Protein AF-A0AAV7DQS2-F1 (afdb_monomer_lite)

InterPro domains:
  IPR037657 RAB7A-interacting MON1-CCZ1 complex subunit 1 [PF17716] (21-232)
  IPR037657 RAB7A-interacting MON1-CCZ1 complex subunit 1 [PTHR28494] (23-233)

Radius of gyration: 19.87 Å; chains: 1; bounding box: 68×43×51 Å

Organism: Engystomops pustulosus (NCBI:txid76066)

Secondary structure (DSSP, 8-state):
-----HHHHHHHHHHHHTTTS-HHHHHHHHHHHHHHHHHHTTS-STTHHHHHHHHHHHHHHHHHHHHH--SGGGPPPHHHHHHHHHHHHHHHHHHHHHHHHTSHHHHH-HHHHHHHHHHHHHHHHHHHTSSPPP---TT---S-HHHHHHHHTT--SHHHHHHHHHHHHHHHHHHHH-TT-PPP---TTS----HHHHHHHHHHHHHHHHHTTTTTSS---HHHHHHHHHHHH-

Structure (mmCIF, N/CA/C/O backbone):
data_AF-A0AAV7DQS2-F1
#
_entry.id   AF-A0AAV7DQS2-F1
#
loop_
_atom_site.group_PDB
_atom_site.id
_atom_site.type_symbol
_atom_site.label_atom_id
_atom_site.label_alt_id
_atom_site.label_comp_id
_atom_site.label_asym_id
_atom_site.label_entity_id
_atom_site.label_seq_id
_atom_site.pdbx_PDB_ins_code
_atom_site.Cartn_x
_atom_site.Cartn_y
_atom_site.Cartn_z
_atom_site.occupancy
_atom_site.B_iso_or_equiv
_atom_site.auth_seq_id
_atom_site.auth_comp_id
_atom_site.auth_asym_id
_atom_site.auth_atom_id
_atom_site.pdbx_PDB_model_num
ATOM 1 N N . MET A 1 1 ? 47.812 3.001 0.215 1.00 34.84 1 MET A N 1
ATOM 2 C CA . MET A 1 1 ? 46.438 3.368 0.613 1.00 34.84 1 MET A CA 1
ATOM 3 C C . MET A 1 1 ? 45.575 2.145 0.389 1.00 34.84 1 MET A C 1
ATOM 5 O O . MET A 1 1 ? 45.465 1.721 -0.751 1.00 34.84 1 MET A O 1
ATOM 9 N N . ALA A 1 2 ? 45.096 1.513 1.459 1.00 32.25 2 ALA A N 1
ATOM 10 C CA . ALA A 1 2 ? 44.224 0.349 1.350 1.00 32.25 2 ALA A CA 1
ATOM 11 C C . ALA A 1 2 ? 42.787 0.840 1.155 1.00 32.25 2 ALA A C 1
ATOM 13 O O . ALA A 1 2 ? 42.240 1.509 2.028 1.00 32.25 2 ALA A O 1
ATOM 14 N N . THR A 1 3 ? 42.211 0.556 -0.008 1.00 33.22 3 THR A N 1
ATOM 15 C CA . THR A 1 3 ? 40.808 0.841 -0.308 1.00 33.22 3 THR A CA 1
ATOM 16 C C . THR A 1 3 ? 39.973 -0.254 0.344 1.00 33.22 3 THR A C 1
ATOM 18 O O . THR A 1 3 ? 39.999 -1.401 -0.099 1.00 33.22 3 THR A O 1
ATOM 21 N N . ILE A 1 4 ? 39.278 0.070 1.432 1.00 36.06 4 ILE A N 1
ATOM 22 C CA . ILE A 1 4 ? 38.301 -0.842 2.027 1.00 36.06 4 ILE A CA 1
ATOM 23 C C . ILE A 1 4 ? 37.067 -0.815 1.118 1.00 36.06 4 ILE A C 1
ATOM 25 O O . ILE A 1 4 ? 36.490 0.244 0.886 1.00 36.06 4 ILE A O 1
ATOM 29 N N . SER A 1 5 ? 36.704 -1.969 0.555 1.00 37.97 5 SER A N 1
ATOM 30 C CA . SER A 1 5 ? 35.508 -2.117 -0.282 1.00 37.97 5 SER A CA 1
ATOM 31 C C . SER A 1 5 ? 34.243 -1.949 0.567 1.00 37.97 5 SER A C 1
ATOM 33 O O . SER A 1 5 ? 34.181 -2.477 1.678 1.00 37.97 5 SER A O 1
ATOM 35 N N . LEU A 1 6 ? 33.217 -1.276 0.031 1.00 43.28 6 LEU A N 1
ATOM 36 C CA . LEU A 1 6 ? 31.881 -1.158 0.641 1.00 43.28 6 LEU A CA 1
ATOM 37 C C . LEU A 1 6 ? 31.311 -2.518 1.071 1.00 43.28 6 LEU A C 1
ATOM 39 O O . LEU A 1 6 ? 30.628 -2.605 2.084 1.00 43.28 6 LEU A O 1
ATOM 43 N N . HIS A 1 7 ? 31.662 -3.588 0.358 1.00 46.66 7 HIS A N 1
ATOM 44 C CA . HIS A 1 7 ? 31.286 -4.955 0.710 1.00 46.66 7 HIS A CA 1
ATOM 45 C C . HIS A 1 7 ? 31.864 -5.399 2.067 1.00 46.66 7 HIS A C 1
ATOM 47 O O . HIS A 1 7 ? 31.162 -5.986 2.878 1.00 46.66 7 HIS A O 1
ATOM 53 N N . VAL A 1 8 ? 33.116 -5.038 2.360 1.00 43.22 8 VAL A N 1
ATOM 54 C CA . VAL A 1 8 ? 33.794 -5.376 3.624 1.00 43.22 8 VAL A CA 1
ATOM 55 C C . VAL A 1 8 ? 33.248 -4.535 4.779 1.00 43.22 8 VAL A C 1
ATOM 57 O O . VAL A 1 8 ? 33.102 -5.036 5.888 1.00 43.22 8 VAL A O 1
ATOM 60 N N . ILE A 1 9 ? 32.889 -3.272 4.526 1.00 46.44 9 ILE A N 1
ATOM 61 C CA . ILE A 1 9 ? 32.204 -2.426 5.518 1.00 46.44 9 ILE A CA 1
ATOM 62 C C . ILE A 1 9 ? 30.822 -3.005 5.838 1.00 46.44 9 ILE A C 1
ATOM 64 O O . ILE A 1 9 ? 30.462 -3.105 7.008 1.00 46.44 9 ILE A O 1
ATOM 68 N N . ARG A 1 10 ? 30.087 -3.453 4.812 1.00 47.25 10 ARG A N 1
ATOM 69 C CA . ARG A 1 10 ? 28.779 -4.102 4.943 1.00 47.25 10 ARG A CA 1
ATOM 70 C C . ARG A 1 10 ? 28.877 -5.388 5.766 1.00 47.25 10 ARG A C 1
ATOM 72 O O . ARG A 1 10 ? 28.119 -5.537 6.712 1.00 47.25 10 ARG A O 1
ATOM 79 N N . GLU A 1 11 ? 29.849 -6.260 5.504 1.00 49.84 11 GLU A N 1
ATOM 80 C CA . GLU A 1 11 ? 30.031 -7.491 6.289 1.00 49.84 11 GLU A CA 1
ATOM 81 C C . GLU A 1 11 ? 30.466 -7.238 7.740 1.00 49.84 11 GLU A C 1
ATOM 83 O O . GLU A 1 11 ? 29.955 -7.882 8.655 1.00 49.84 11 GLU A O 1
ATOM 88 N N . VAL A 1 12 ? 31.361 -6.273 7.979 1.00 49.88 12 VAL A N 1
ATOM 89 C CA . VAL A 1 12 ? 31.816 -5.928 9.338 1.00 49.88 12 VAL A CA 1
ATOM 90 C C . VAL A 1 12 ? 30.706 -5.243 10.142 1.00 49.88 12 VAL A C 1
ATOM 92 O O . VAL A 1 12 ? 30.557 -5.520 11.331 1.00 49.88 12 VAL A O 1
ATOM 95 N N . MET A 1 13 ? 29.890 -4.396 9.507 1.00 48.59 13 MET A N 1
ATOM 96 C CA . MET A 1 13 ? 28.713 -3.801 10.144 1.00 48.59 13 MET A CA 1
ATOM 97 C C . MET A 1 13 ? 27.636 -4.846 10.425 1.00 48.59 13 MET A C 1
ATOM 99 O O . MET A 1 13 ? 27.118 -4.865 11.534 1.00 48.59 13 MET A O 1
ATOM 103 N N . ILE A 1 14 ? 27.357 -5.751 9.483 1.00 52.25 14 ILE A N 1
ATOM 104 C CA . ILE A 1 14 ? 26.429 -6.872 9.679 1.00 52.25 14 ILE A CA 1
ATOM 105 C C . ILE A 1 14 ? 26.886 -7.730 10.868 1.00 52.25 14 ILE A C 1
ATOM 107 O O . ILE A 1 14 ? 26.105 -7.968 11.785 1.00 52.25 14 ILE A O 1
ATOM 111 N N . ALA A 1 15 ? 28.164 -8.114 10.926 1.00 47.66 15 ALA A N 1
ATOM 112 C CA . ALA A 1 15 ? 28.711 -8.917 12.022 1.00 47.66 15 ALA A CA 1
ATOM 113 C C . ALA A 1 15 ? 28.675 -8.206 13.391 1.00 47.66 15 ALA A C 1
ATOM 115 O O . ALA A 1 15 ? 28.414 -8.851 14.407 1.00 47.66 15 ALA A O 1
ATOM 116 N N . ALA A 1 16 ? 28.907 -6.889 13.436 1.00 42.81 16 ALA A N 1
ATOM 117 C CA . ALA A 1 16 ? 28.828 -6.104 14.670 1.00 42.81 16 ALA A CA 1
ATOM 118 C C . ALA A 1 16 ? 27.378 -5.848 15.130 1.00 42.81 16 ALA A C 1
ATOM 120 O O . ALA A 1 16 ? 27.122 -5.757 16.329 1.00 42.81 16 ALA A O 1
ATOM 121 N N . TRP A 1 17 ? 26.426 -5.777 14.195 1.00 44.09 17 TRP A N 1
ATOM 122 C CA . TRP A 1 17 ? 25.000 -5.571 14.466 1.00 44.09 17 TRP A CA 1
ATOM 123 C C . TRP A 1 17 ? 24.252 -6.851 14.860 1.00 44.09 17 TRP A C 1
ATOM 125 O O . TRP A 1 17 ? 23.360 -6.793 15.705 1.00 44.09 17 TRP A O 1
ATOM 135 N N . PHE A 1 18 ? 24.661 -8.014 14.341 1.00 46.03 18 PHE A N 1
ATOM 136 C CA . PHE A 1 18 ? 24.124 -9.328 14.734 1.00 46.03 18 PHE A CA 1
ATOM 137 C C . PHE A 1 18 ? 24.259 -9.626 16.240 1.00 46.03 18 PHE A C 1
ATOM 139 O O . PHE A 1 18 ? 23.546 -10.479 16.762 1.00 46.03 18 PHE A O 1
ATOM 146 N N . TYR A 1 19 ? 25.159 -8.933 16.946 1.00 42.75 19 TYR A N 1
ATOM 147 C CA . TYR A 1 19 ? 25.357 -9.087 18.389 1.00 42.75 19 TYR A CA 1
ATOM 148 C C . TYR A 1 19 ? 24.466 -8.183 19.260 1.00 42.75 19 TYR A C 1
ATOM 150 O O . TYR A 1 19 ? 24.429 -8.388 20.472 1.00 42.75 19 TYR A O 1
ATOM 158 N N . LEU A 1 20 ? 23.770 -7.192 18.686 1.00 46.56 20 LEU A N 1
ATOM 159 C CA . LEU A 1 20 ? 23.070 -6.143 19.449 1.00 46.56 20 LEU A CA 1
ATOM 160 C C . LEU A 1 20 ? 21.584 -5.969 19.085 1.00 46.56 20 LEU A C 1
ATOM 162 O O . LEU A 1 20 ? 20.843 -5.406 19.889 1.00 46.56 20 LEU A O 1
ATOM 166 N N . SER A 1 21 ? 21.134 -6.493 17.940 1.00 54.06 21 SER A N 1
ATOM 167 C CA . SER A 1 21 ? 19.772 -6.300 17.416 1.00 54.06 21 SER A CA 1
ATOM 168 C C . SER A 1 21 ? 19.197 -7.617 16.879 1.00 54.06 21 SER A C 1
ATOM 170 O O . SER A 1 21 ? 19.950 -8.484 16.431 1.00 54.06 21 SER A O 1
ATOM 172 N N . SER A 1 22 ? 17.869 -7.798 16.896 1.00 70.06 22 SER A N 1
ATOM 173 C CA . SER A 1 22 ? 17.251 -8.968 16.250 1.00 70.06 22 SER A CA 1
ATOM 174 C C . SER A 1 22 ? 17.583 -8.972 14.742 1.00 70.06 22 SER A C 1
ATOM 176 O O . SER A 1 22 ? 17.679 -7.895 14.144 1.00 70.06 22 SER A O 1
ATOM 178 N N . PRO A 1 23 ? 17.748 -10.140 14.088 1.00 71.31 23 PRO A N 1
ATOM 179 C CA . PRO A 1 23 ? 18.044 -10.204 12.651 1.00 71.31 23 PRO A CA 1
ATOM 180 C C . PRO A 1 23 ? 17.046 -9.418 11.786 1.00 71.31 23 PRO A C 1
ATOM 182 O O . PRO A 1 23 ? 17.426 -8.827 10.779 1.00 71.31 23 PRO A O 1
ATOM 185 N N . ALA A 1 24 ? 15.782 -9.352 12.215 1.00 78.69 24 ALA A N 1
ATOM 186 C CA . ALA A 1 24 ? 14.745 -8.561 11.564 1.00 78.69 24 ALA A CA 1
ATOM 187 C C . ALA A 1 24 ? 15.011 -7.048 11.639 1.00 78.69 24 ALA A C 1
ATOM 189 O O . ALA A 1 24 ? 14.874 -6.357 10.63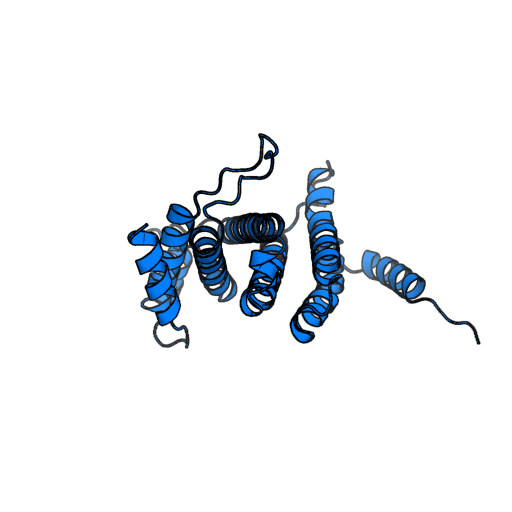4 1.00 78.69 24 ALA A O 1
ATOM 190 N N . GLN A 1 25 ? 15.443 -6.541 12.798 1.00 80.81 25 GLN A N 1
ATOM 191 C CA . GLN A 1 25 ? 15.755 -5.121 12.971 1.00 80.81 25 GLN A CA 1
ATOM 192 C C . GLN A 1 25 ? 16.937 -4.693 12.093 1.00 80.81 25 GLN A C 1
ATOM 194 O O . GLN A 1 25 ? 16.878 -3.651 11.451 1.00 80.81 25 GLN A O 1
ATOM 199 N N . ALA A 1 26 ? 17.979 -5.524 11.997 1.00 82.31 26 ALA A N 1
ATOM 200 C CA . ALA A 1 26 ? 19.125 -5.233 11.136 1.00 82.31 26 ALA A CA 1
ATOM 201 C C . ALA A 1 26 ? 18.729 -5.149 9.650 1.00 82.31 26 ALA A C 1
ATOM 203 O O . ALA A 1 26 ? 19.181 -4.251 8.938 1.00 82.31 26 ALA A O 1
ATOM 204 N N . VAL A 1 27 ? 17.861 -6.057 9.185 1.00 88.00 27 VAL A N 1
ATOM 205 C CA . VAL A 1 27 ? 17.309 -6.005 7.823 1.00 88.00 27 VAL A CA 1
ATOM 206 C C . VAL A 1 27 ? 16.533 -4.712 7.613 1.00 88.00 27 VAL A C 1
ATOM 208 O O . VAL A 1 27 ? 16.767 -4.036 6.612 1.00 88.00 27 VAL A O 1
ATOM 211 N N . LEU A 1 28 ? 15.656 -4.340 8.550 1.00 88.50 28 LEU A N 1
ATOM 212 C CA . LEU A 1 28 ? 14.882 -3.104 8.464 1.00 88.50 28 LEU A CA 1
ATOM 213 C C . LEU A 1 28 ? 15.802 -1.877 8.369 1.00 88.50 28 LEU A C 1
ATOM 215 O O . LEU A 1 28 ? 15.623 -1.059 7.469 1.00 88.50 28 LEU A O 1
ATOM 219 N N . ASP A 1 29 ? 16.812 -1.761 9.222 1.00 87.25 29 ASP A N 1
ATOM 220 C CA . ASP A 1 29 ? 17.675 -0.577 9.241 1.00 87.25 29 ASP A CA 1
ATOM 221 C C . ASP A 1 29 ? 18.510 -0.443 7.955 1.00 87.25 29 ASP A C 1
ATOM 223 O O . ASP A 1 29 ? 18.601 0.644 7.382 1.00 87.25 29 ASP A O 1
ATOM 227 N N . ILE A 1 30 ? 19.072 -1.551 7.451 1.00 86.62 30 ILE A N 1
ATOM 228 C CA . ILE A 1 30 ? 19.880 -1.555 6.217 1.00 86.62 30 ILE A CA 1
ATOM 229 C C . ILE A 1 30 ? 19.026 -1.200 5.001 1.00 86.62 30 ILE A C 1
ATOM 231 O O . ILE A 1 30 ? 19.412 -0.367 4.183 1.00 86.62 30 ILE A O 1
ATOM 235 N N . THR A 1 31 ? 17.866 -1.840 4.871 1.00 92.44 31 THR A N 1
ATOM 236 C CA . THR A 1 31 ? 16.986 -1.638 3.714 1.00 92.44 31 THR A CA 1
ATOM 237 C C . THR A 1 31 ? 16.372 -0.238 3.706 1.00 92.44 31 THR A C 1
ATOM 239 O O . THR A 1 31 ? 16.085 0.286 2.636 1.00 92.44 31 THR A O 1
ATOM 242 N N . TYR A 1 32 ? 16.231 0.410 4.872 1.00 90.75 32 TYR A N 1
ATOM 243 C CA . TYR A 1 32 ? 15.558 1.710 4.976 1.00 90.75 32 TYR A CA 1
ATOM 244 C C . TYR A 1 32 ? 16.330 2.792 4.236 1.00 90.75 32 TYR A C 1
ATOM 246 O O . TYR A 1 32 ? 15.745 3.605 3.526 1.00 90.75 32 TYR A O 1
ATOM 254 N N . TYR A 1 33 ? 17.653 2.784 4.371 1.00 89.62 33 TYR A N 1
ATOM 255 C CA . TYR A 1 33 ? 18.504 3.733 3.668 1.00 89.62 33 TYR A CA 1
ATOM 256 C C . TYR A 1 33 ? 18.379 3.595 2.143 1.00 89.62 33 TYR A C 1
ATOM 258 O O . TYR A 1 33 ? 18.159 4.585 1.452 1.00 89.62 33 TYR A O 1
ATOM 266 N N . GLU A 1 34 ? 18.466 2.367 1.632 1.00 92.31 34 GLU A N 1
ATOM 267 C CA . GLU A 1 34 ? 18.410 2.078 0.193 1.00 92.31 34 GLU A CA 1
ATOM 268 C C . GLU A 1 34 ? 17.019 2.357 -0.405 1.00 92.31 34 GLU A C 1
ATOM 270 O O . GLU A 1 34 ? 16.913 2.880 -1.513 1.00 92.31 34 GLU A O 1
ATOM 275 N N . GLU A 1 35 ? 15.944 2.061 0.336 1.00 93.75 35 GLU A N 1
ATOM 276 C CA . GLU A 1 35 ? 14.570 2.403 -0.053 1.00 93.75 35 GLU A CA 1
ATOM 277 C C . GLU A 1 35 ? 14.394 3.912 -0.222 1.00 93.75 35 GLU A C 1
ATOM 279 O O . GLU A 1 35 ? 13.897 4.356 -1.256 1.00 93.75 35 GLU A O 1
ATOM 284 N N . ASN A 1 36 ? 14.828 4.701 0.767 1.00 91.69 36 ASN A N 1
ATOM 285 C CA . ASN A 1 36 ? 14.724 6.158 0.690 1.00 91.69 36 ASN A CA 1
ATOM 286 C C . ASN A 1 36 ? 15.589 6.722 -0.433 1.00 91.69 36 ASN A C 1
ATOM 288 O O . ASN A 1 36 ? 15.122 7.592 -1.154 1.00 91.69 36 ASN A O 1
ATOM 292 N N . LEU A 1 37 ? 16.797 6.190 -0.642 1.00 92.19 37 LEU A N 1
ATOM 293 C CA . LEU A 1 37 ? 17.651 6.623 -1.745 1.00 92.19 37 LEU A CA 1
ATOM 294 C C . LEU A 1 37 ? 16.967 6.419 -3.106 1.00 92.19 37 LEU A C 1
ATOM 296 O O . LEU A 1 37 ? 16.975 7.323 -3.936 1.00 92.19 37 LEU A O 1
ATOM 300 N N . LEU A 1 38 ? 16.328 5.264 -3.325 1.00 92.75 38 LEU A N 1
ATOM 301 C CA . LEU A 1 38 ? 15.570 5.012 -4.554 1.00 92.75 38 LEU A CA 1
ATOM 302 C C . LEU A 1 38 ? 14.394 5.973 -4.726 1.00 92.75 38 LEU A C 1
ATOM 304 O O . LEU A 1 38 ? 14.151 6.433 -5.839 1.00 92.75 38 LEU A O 1
ATOM 308 N N . VAL A 1 39 ? 13.660 6.253 -3.649 1.00 91.50 39 VAL A N 1
ATOM 309 C CA . VAL A 1 39 ? 12.515 7.171 -3.679 1.00 91.50 39 VAL A CA 1
ATOM 310 C C . VAL A 1 39 ? 12.972 8.607 -3.946 1.00 91.50 39 VAL A C 1
ATOM 312 O O . VAL A 1 39 ? 12.407 9.263 -4.818 1.00 91.50 39 VAL A O 1
ATOM 315 N N . ASP A 1 40 ? 14.010 9.073 -3.251 1.00 92.81 40 ASP A N 1
ATOM 316 C CA . ASP A 1 40 ? 14.559 10.428 -3.369 1.00 92.81 40 ASP A CA 1
ATOM 317 C C . ASP A 1 40 ? 15.137 10.697 -4.765 1.00 92.81 40 ASP A C 1
ATOM 319 O O . ASP A 1 40 ? 15.023 11.803 -5.291 1.00 92.81 40 ASP A O 1
ATOM 323 N N . GLU A 1 41 ? 15.738 9.682 -5.391 1.00 92.31 41 GLU A N 1
ATOM 324 C CA . GLU A 1 41 ? 16.241 9.758 -6.767 1.00 92.31 41 GLU A CA 1
ATOM 325 C C . GLU A 1 41 ? 15.158 9.468 -7.828 1.00 92.31 41 GLU A C 1
ATOM 327 O O . GLU A 1 41 ? 15.459 9.381 -9.022 1.00 92.31 41 GLU A O 1
ATOM 332 N N . GLU A 1 42 ? 13.897 9.321 -7.407 1.00 90.94 42 GLU A N 1
ATOM 333 C CA . GLU A 1 42 ? 12.740 9.010 -8.251 1.00 90.94 42 GLU A CA 1
ATOM 334 C C . GLU A 1 42 ? 12.936 7.754 -9.118 1.00 90.94 42 GLU A C 1
ATOM 336 O O . GLU A 1 42 ? 12.583 7.735 -10.304 1.00 90.94 42 GLU A O 1
ATOM 341 N N . PHE A 1 43 ? 13.506 6.692 -8.552 1.00 89.94 43 PHE A N 1
ATOM 342 C CA . PHE A 1 43 ? 13.776 5.426 -9.239 1.00 89.94 43 PHE A CA 1
ATOM 343 C C . PHE A 1 43 ? 14.511 5.658 -10.579 1.00 89.94 43 PHE A C 1
ATOM 345 O O . PHE A 1 43 ? 13.921 5.524 -11.667 1.00 89.94 43 PHE A O 1
ATOM 352 N N . PRO A 1 44 ? 15.794 6.066 -10.530 1.00 83.62 44 PRO A N 1
ATOM 353 C CA . PRO A 1 44 ? 16.551 6.424 -11.717 1.00 83.62 44 PRO A CA 1
ATOM 354 C C . PRO A 1 44 ? 16.947 5.179 -12.520 1.00 83.62 44 PRO A C 1
ATOM 356 O O . PRO A 1 44 ? 17.344 4.153 -11.969 1.00 83.62 44 PRO A O 1
ATOM 359 N N . GLY A 1 45 ? 16.897 5.292 -13.847 1.00 76.62 45 GLY A N 1
ATOM 360 C CA . GLY A 1 45 ? 17.451 4.291 -14.760 1.00 76.62 45 GLY A CA 1
ATOM 361 C C . GLY A 1 45 ? 16.672 2.975 -14.873 1.00 76.62 45 GLY A C 1
ATOM 362 O O . GLY A 1 45 ? 15.669 2.730 -14.204 1.00 76.62 45 GLY A O 1
ATOM 363 N N . ASP A 1 46 ? 17.161 2.116 -15.768 1.00 73.88 46 ASP A N 1
ATOM 364 C CA . ASP A 1 46 ? 16.540 0.826 -16.092 1.00 73.88 46 ASP A CA 1
ATOM 365 C C . ASP A 1 46 ? 16.787 -0.253 -15.011 1.00 73.88 46 ASP A C 1
ATOM 367 O O . ASP A 1 46 ? 16.131 -1.294 -15.011 1.00 73.88 46 ASP A O 1
ATOM 371 N N . ASP A 1 47 ? 17.716 -0.022 -14.074 1.00 85.25 47 ASP A N 1
ATOM 372 C CA . ASP A 1 47 ? 18.086 -0.955 -12.998 1.00 85.25 47 ASP A CA 1
ATOM 373 C C . ASP A 1 47 ? 17.243 -0.794 -11.721 1.00 85.25 47 ASP A C 1
ATOM 375 O O . ASP A 1 47 ? 17.300 -1.649 -10.835 1.00 85.25 47 ASP A O 1
ATOM 379 N N . SER A 1 48 ? 16.421 0.254 -11.628 1.00 91.19 48 SER A N 1
ATOM 380 C CA . SER A 1 48 ? 15.585 0.530 -10.451 1.00 91.19 48 SER A CA 1
ATOM 381 C C . SER A 1 48 ? 14.694 -0.645 -10.054 1.00 91.19 48 SER A C 1
ATOM 383 O O . SER A 1 48 ? 14.601 -0.983 -8.876 1.00 91.19 48 SER A O 1
ATOM 385 N N . LEU A 1 49 ? 14.098 -1.338 -11.027 1.00 91.12 49 LEU A N 1
ATOM 386 C CA . LEU A 1 49 ? 13.294 -2.530 -10.751 1.00 91.12 49 LEU A CA 1
ATOM 387 C C . LEU A 1 49 ? 14.115 -3.652 -10.107 1.00 91.12 49 LEU A C 1
ATOM 389 O O . LEU A 1 49 ? 13.626 -4.358 -9.226 1.00 91.12 49 LEU A O 1
ATOM 393 N N . GLN A 1 50 ? 15.348 -3.849 -10.573 1.00 92.44 50 GLN A N 1
ATOM 394 C CA . GLN A 1 50 ? 16.225 -4.889 -10.050 1.00 92.44 50 GLN A CA 1
ATOM 395 C C . GLN A 1 50 ? 16.591 -4.588 -8.593 1.00 92.44 50 GLN A C 1
ATOM 397 O O . GLN A 1 50 ? 16.486 -5.476 -7.751 1.00 92.44 50 GLN A O 1
ATOM 402 N N . LYS A 1 51 ? 16.897 -3.326 -8.273 1.00 94.31 51 LYS A N 1
ATOM 403 C CA . LYS A 1 51 ? 17.134 -2.885 -6.890 1.00 94.31 51 LYS A CA 1
ATOM 404 C C . LYS A 1 51 ? 15.897 -3.056 -6.009 1.00 94.31 51 LYS A C 1
ATOM 406 O O . LYS A 1 51 ? 16.011 -3.564 -4.898 1.00 94.31 51 LYS A O 1
ATOM 411 N N . VAL A 1 52 ? 14.707 -2.713 -6.513 1.00 95.56 52 VAL A N 1
ATOM 412 C CA . VAL A 1 52 ? 13.439 -2.967 -5.805 1.00 95.56 52 VAL A CA 1
ATOM 413 C C . VAL A 1 52 ? 13.285 -4.458 -5.499 1.00 95.56 52 VAL A C 1
ATOM 415 O O . VAL A 1 52 ? 12.997 -4.815 -4.362 1.00 95.56 52 VAL A O 1
ATOM 418 N N . ARG A 1 53 ? 13.532 -5.348 -6.468 1.00 95.00 53 ARG A N 1
ATOM 419 C CA . ARG A 1 53 ? 13.466 -6.805 -6.254 1.00 95.00 53 ARG A CA 1
ATOM 420 C C . ARG A 1 53 ? 14.474 -7.295 -5.214 1.00 95.00 53 ARG A C 1
ATOM 422 O O . ARG A 1 53 ? 14.118 -8.122 -4.385 1.00 95.00 53 ARG A O 1
ATOM 429 N N . GLU A 1 54 ? 15.697 -6.776 -5.227 1.00 95.56 54 GLU A N 1
ATOM 430 C CA . GLU A 1 54 ? 16.724 -7.113 -4.232 1.00 95.56 54 GLU A CA 1
ATOM 431 C C . GLU A 1 54 ? 16.331 -6.664 -2.820 1.00 95.56 54 GLU A C 1
ATOM 433 O O . GLU A 1 54 ? 16.514 -7.414 -1.861 1.00 95.56 54 GLU A O 1
ATOM 438 N N . LEU A 1 55 ? 15.744 -5.472 -2.682 1.00 96.38 55 LEU A N 1
ATOM 439 C CA . LEU A 1 55 ? 15.215 -4.985 -1.406 1.00 96.38 55 LEU A CA 1
ATOM 440 C C . LEU A 1 55 ? 14.045 -5.838 -0.922 1.00 96.38 55 LEU A C 1
ATOM 442 O O . LEU A 1 55 ? 14.017 -6.233 0.243 1.00 96.38 55 LEU A O 1
ATOM 446 N N . LEU A 1 56 ? 13.115 -6.179 -1.819 1.00 96.00 56 LEU A N 1
ATOM 447 C CA . LEU A 1 56 ? 12.008 -7.076 -1.504 1.00 96.00 56 LEU A CA 1
ATOM 448 C C . LEU A 1 56 ? 12.511 -8.444 -1.046 1.00 96.00 56 LEU A C 1
ATOM 450 O O . LEU A 1 56 ? 11.965 -8.960 -0.081 1.00 96.00 56 LEU A O 1
ATOM 454 N N . GLU A 1 57 ? 13.545 -9.005 -1.674 1.00 94.19 57 GLU A N 1
ATOM 455 C CA . GLU A 1 57 ? 14.142 -10.278 -1.257 1.00 94.19 57 GLU A CA 1
ATOM 456 C C . GLU A 1 57 ? 14.771 -10.167 0.140 1.00 94.19 57 GLU A C 1
ATOM 458 O O . GLU A 1 57 ? 14.495 -10.987 1.017 1.00 94.19 57 GLU A O 1
ATOM 463 N N . MET A 1 58 ? 15.546 -9.107 0.398 1.00 92.62 58 MET A N 1
ATOM 464 C CA . MET A 1 58 ? 16.146 -8.871 1.717 1.00 92.62 58 MET A CA 1
ATOM 465 C C . MET A 1 58 ? 15.089 -8.715 2.814 1.00 92.62 58 MET A C 1
ATOM 467 O O . MET A 1 58 ? 15.245 -9.277 3.896 1.00 92.62 58 MET A O 1
ATOM 471 N N . LEU A 1 59 ? 13.984 -8.017 2.534 1.00 93.62 59 LEU A N 1
ATOM 472 C CA . LEU A 1 59 ? 12.869 -7.870 3.470 1.00 93.62 59 LEU A CA 1
ATOM 473 C C . LEU A 1 59 ? 12.175 -9.216 3.779 1.00 93.62 59 LEU A C 1
ATOM 475 O O . LEU A 1 59 ? 11.438 -9.294 4.757 1.00 93.62 59 LEU A O 1
ATOM 479 N N . SER A 1 60 ? 12.363 -10.297 2.999 1.00 92.12 60 SER A N 1
ATOM 480 C CA . SER A 1 60 ? 11.709 -11.621 3.241 1.00 92.12 60 SER A CA 1
ATOM 481 C C . SER A 1 60 ? 12.464 -12.473 4.206 1.00 92.12 60 SER A C 1
ATOM 483 O O . SER A 1 60 ? 11.868 -13.334 4.849 1.00 92.12 60 SER A O 1
ATOM 485 N N . GLU A 1 61 ? 13.764 -12.239 4.288 1.00 88.69 61 GLU A N 1
ATOM 486 C CA . GLU A 1 61 ? 14.662 -13.064 5.066 1.00 88.69 61 GLU A CA 1
ATOM 487 C C . GLU A 1 61 ? 14.202 -13.221 6.519 1.00 88.69 61 GLU A C 1
ATOM 489 O O . GLU A 1 61 ? 14.176 -14.357 6.991 1.00 88.69 61 GLU A O 1
ATOM 494 N N . PRO A 1 62 ? 13.728 -12.173 7.226 1.00 86.69 62 PRO A N 1
ATOM 495 C CA . PRO A 1 62 ? 13.221 -12.346 8.583 1.00 86.69 62 PRO A CA 1
ATOM 496 C C . PRO A 1 62 ? 12.048 -13.332 8.677 1.00 86.69 62 PRO A C 1
ATOM 498 O O . PRO A 1 62 ? 12.025 -14.176 9.572 1.00 86.69 62 PRO A O 1
ATOM 501 N N . GLU A 1 63 ? 11.086 -13.258 7.753 1.00 85.69 63 GLU A N 1
ATOM 502 C CA . GLU A 1 63 ? 9.913 -14.144 7.732 1.00 85.69 63 GLU A CA 1
ATOM 503 C C . GLU A 1 63 ? 10.305 -15.580 7.366 1.00 85.69 63 GLU A C 1
ATOM 505 O O . GLU A 1 63 ? 9.848 -16.532 8.003 1.00 85.69 63 GLU A O 1
ATOM 510 N N . ARG A 1 64 ? 11.201 -15.741 6.385 1.00 83.31 64 ARG A N 1
ATOM 511 C CA . ARG A 1 64 ? 11.706 -17.046 5.940 1.00 83.31 64 ARG A CA 1
ATOM 512 C C . ARG A 1 64 ? 12.460 -17.762 7.061 1.00 83.31 64 ARG A C 1
ATOM 514 O O . ARG A 1 64 ? 12.183 -18.924 7.351 1.00 83.31 64 ARG A O 1
ATOM 521 N N . LEU A 1 65 ? 13.350 -17.046 7.748 1.00 78.00 65 LEU A N 1
ATOM 522 C CA . LEU A 1 65 ? 14.119 -17.576 8.876 1.00 78.00 65 LEU A CA 1
ATOM 523 C C . LEU A 1 65 ? 13.229 -17.914 10.082 1.00 78.00 65 LEU A C 1
ATOM 525 O O . LEU A 1 65 ? 13.498 -18.886 10.790 1.00 78.00 65 LEU A O 1
ATOM 529 N N . SER A 1 66 ? 12.155 -17.148 10.305 1.00 73.56 66 SER A N 1
ATOM 530 C CA . SER A 1 66 ? 11.161 -17.446 11.343 1.00 73.56 66 SER A CA 1
ATOM 531 C C . SER A 1 66 ? 10.393 -18.739 11.035 1.00 73.56 66 SER A C 1
ATOM 533 O O . SER A 1 66 ? 10.241 -19.584 11.915 1.00 73.56 66 SER A O 1
ATOM 535 N N . GLY A 1 67 ? 9.982 -18.945 9.777 1.00 67.25 67 GLY A N 1
ATOM 536 C CA . GLY A 1 67 ? 9.260 -20.148 9.340 1.00 67.25 67 GLY A CA 1
ATOM 537 C C . GLY A 1 67 ? 10.102 -21.432 9.303 1.00 67.25 67 GLY A C 1
ATOM 538 O O . GLY A 1 67 ? 9.563 -22.525 9.476 1.00 67.25 67 GLY A O 1
ATOM 539 N N . GLU A 1 68 ? 11.418 -21.321 9.107 1.00 64.88 68 GLU A N 1
ATOM 540 C CA . GLU A 1 68 ? 12.356 -22.457 9.084 1.00 64.88 68 GLU A CA 1
ATOM 541 C C . GLU A 1 68 ? 12.797 -22.912 10.491 1.00 64.88 68 GLU A C 1
ATOM 543 O O . GLU A 1 68 ? 13.300 -24.028 10.666 1.00 64.88 68 GLU A O 1
ATOM 548 N N . SER A 1 69 ? 12.610 -22.078 11.517 1.00 57.59 69 SER A N 1
ATOM 549 C CA . SER A 1 69 ? 13.077 -22.362 12.873 1.00 57.59 69 SER A CA 1
ATOM 550 C C . SER A 1 69 ? 12.067 -23.170 13.695 1.00 57.59 69 SER A C 1
ATOM 552 O O . SER A 1 69 ? 10.968 -22.718 13.995 1.00 57.59 69 SER A O 1
ATOM 554 N N . GLN A 1 70 ? 12.485 -24.338 14.198 1.00 53.47 70 GLN A N 1
ATOM 555 C CA . GLN A 1 70 ? 11.749 -25.080 15.239 1.00 53.47 70 GLN A CA 1
ATOM 556 C C . GLN A 1 70 ? 11.892 -24.462 16.647 1.00 53.47 70 GLN A C 1
ATOM 558 O O . GLN A 1 70 ? 11.307 -24.967 17.607 1.00 53.47 70 GLN A O 1
ATOM 563 N N . ARG A 1 71 ? 12.704 -23.407 16.811 1.00 51.12 71 ARG A N 1
ATOM 564 C CA . ARG A 1 71 ? 12.933 -22.735 18.099 1.00 51.12 71 ARG A CA 1
ATOM 565 C C . ARG A 1 71 ? 11.961 -21.569 18.272 1.00 51.12 71 ARG A C 1
ATOM 567 O O . ARG A 1 71 ? 11.929 -20.674 17.433 1.00 51.12 71 ARG A O 1
ATOM 574 N N . GLN A 1 72 ? 11.244 -21.564 19.398 1.00 50.78 72 GLN A N 1
ATOM 575 C CA . GLN A 1 72 ? 10.282 -20.525 19.804 1.00 50.78 72 GLN A CA 1
ATOM 576 C C . GLN A 1 72 ? 10.901 -19.120 19.958 1.00 50.78 72 GLN A C 1
ATOM 578 O O . GLN A 1 72 ? 10.170 -18.137 19.941 1.00 50.78 72 GLN A O 1
ATOM 583 N N . ASP A 1 73 ? 12.230 -19.006 20.035 1.00 52.81 73 ASP A N 1
ATOM 584 C CA . ASP A 1 73 ? 12.944 -17.731 20.216 1.00 52.81 73 ASP A CA 1
ATOM 585 C C . ASP A 1 73 ? 13.012 -16.853 18.944 1.00 52.81 73 ASP A C 1
ATOM 587 O O . ASP A 1 73 ? 13.527 -15.740 18.997 1.00 52.81 73 ASP A O 1
ATOM 591 N N . LEU A 1 74 ? 12.528 -17.344 17.794 1.00 57.34 74 LEU A N 1
ATOM 592 C CA . LEU A 1 74 ? 12.553 -16.640 16.499 1.00 57.34 74 LEU A CA 1
ATOM 593 C C . LEU A 1 74 ? 11.158 -16.235 15.996 1.00 57.34 74 LEU A C 1
ATOM 595 O O . LEU A 1 74 ? 10.990 -15.929 14.813 1.00 57.34 74 LEU A O 1
ATOM 599 N N . VAL A 1 75 ? 10.150 -16.231 16.873 1.00 63.97 75 VAL A N 1
ATOM 600 C CA . VAL A 1 75 ? 8.831 -15.674 16.546 1.00 63.97 75 VAL A CA 1
ATOM 601 C C . VAL A 1 75 ? 9.003 -14.185 16.259 1.00 63.97 75 VAL A C 1
ATOM 603 O O . VAL A 1 75 ? 9.453 -13.430 17.120 1.00 63.97 75 VAL A O 1
ATOM 606 N N . LEU A 1 76 ? 8.680 -13.772 15.033 1.00 72.50 76 LEU A N 1
ATOM 607 C CA . LEU A 1 76 ? 8.641 -12.356 14.698 1.00 72.50 76 LEU A CA 1
ATOM 608 C C . LEU A 1 76 ? 7.519 -11.695 15.486 1.00 72.50 76 LEU A C 1
ATOM 610 O O . LEU A 1 76 ? 6.383 -12.170 15.481 1.00 72.50 76 LEU A O 1
ATOM 614 N N . ASP A 1 77 ? 7.856 -10.591 16.136 1.00 83.44 77 ASP A N 1
ATOM 615 C CA . ASP A 1 77 ? 6.860 -9.755 16.774 1.00 83.44 77 ASP A CA 1
ATOM 616 C C . ASP A 1 77 ? 5.863 -9.212 15.737 1.00 83.44 77 ASP A C 1
ATOM 618 O O . ASP A 1 77 ? 6.215 -8.946 14.582 1.00 83.44 77 ASP A O 1
ATOM 622 N N . VAL A 1 78 ? 4.608 -9.058 16.157 1.00 86.00 78 VAL A N 1
ATOM 623 C CA . VAL A 1 78 ? 3.499 -8.645 15.290 1.00 86.00 78 VAL A CA 1
ATOM 624 C C . VAL A 1 78 ? 3.765 -7.279 14.652 1.00 86.00 78 VAL A C 1
ATOM 626 O O . VAL A 1 78 ? 3.442 -7.069 13.484 1.00 86.00 78 VAL A O 1
ATOM 629 N N . GLU A 1 79 ? 4.422 -6.372 15.379 1.00 86.38 79 GLU A N 1
ATOM 630 C CA . GLU A 1 79 ? 4.750 -5.028 14.898 1.00 86.38 79 GLU A CA 1
ATOM 631 C C . GLU A 1 79 ? 5.841 -5.084 13.823 1.00 86.38 79 GLU A C 1
ATOM 633 O O . GLU A 1 79 ? 5.790 -4.361 12.827 1.00 86.38 79 GLU A O 1
ATOM 638 N N . VAL A 1 80 ? 6.798 -6.003 13.978 1.00 88.50 80 VAL A N 1
ATOM 639 C CA . VAL A 1 80 ? 7.854 -6.253 12.990 1.00 88.50 80 VAL A CA 1
ATOM 640 C C . VAL A 1 80 ? 7.273 -6.882 11.723 1.00 88.50 80 VAL A C 1
ATOM 642 O O . VAL A 1 80 ? 7.624 -6.455 10.626 1.00 88.50 80 VAL A O 1
ATOM 645 N N . GLN A 1 81 ? 6.363 -7.854 11.845 1.00 90.12 81 GLN A N 1
ATOM 646 C CA . GLN A 1 81 ? 5.674 -8.446 10.688 1.00 90.12 81 GLN A CA 1
ATOM 647 C C . GLN A 1 81 ? 4.871 -7.399 9.913 1.00 90.12 81 GLN A C 1
ATOM 649 O O . GLN A 1 81 ? 4.974 -7.310 8.690 1.00 90.12 81 GLN A O 1
ATOM 654 N N . GLU A 1 82 ? 4.101 -6.578 10.625 1.00 91.88 82 GLU A N 1
ATOM 655 C CA . GLU A 1 82 ? 3.339 -5.481 10.036 1.00 91.88 82 GLU A CA 1
ATOM 656 C C . GLU A 1 82 ? 4.257 -4.491 9.305 1.00 91.88 82 GLU A C 1
ATOM 658 O O . GLU A 1 82 ? 3.976 -4.116 8.167 1.00 91.88 82 GLU A O 1
ATOM 663 N N . CYS A 1 83 ? 5.392 -4.129 9.915 1.00 93.81 83 CYS A N 1
ATOM 664 C CA . CYS A 1 83 ? 6.389 -3.237 9.327 1.00 93.81 83 CYS A CA 1
ATOM 665 C C . CYS A 1 83 ? 7.019 -3.819 8.051 1.00 93.81 83 CYS A C 1
ATOM 667 O O . CYS A 1 83 ? 7.130 -3.117 7.044 1.00 93.81 83 CYS A O 1
ATOM 669 N N . LEU A 1 84 ? 7.388 -5.104 8.050 1.00 93.94 84 LEU A N 1
ATOM 670 C CA . LEU A 1 84 ? 7.935 -5.776 6.866 1.00 93.94 84 LEU A CA 1
ATOM 671 C C . LEU A 1 84 ? 6.927 -5.762 5.710 1.00 93.94 84 LEU A C 1
ATOM 673 O O . LEU A 1 84 ? 7.275 -5.394 4.587 1.00 93.94 84 LEU A O 1
ATOM 677 N N . HIS A 1 85 ? 5.665 -6.099 5.983 1.00 95.62 85 HIS A N 1
ATOM 678 C CA . HIS A 1 85 ? 4.602 -6.053 4.981 1.00 95.62 85 HIS A CA 1
ATOM 679 C C . HIS A 1 85 ? 4.332 -4.629 4.479 1.00 95.62 85 HIS A C 1
ATOM 681 O O . HIS A 1 85 ? 4.230 -4.422 3.267 1.00 95.62 85 HIS A O 1
ATOM 687 N N . TRP A 1 86 ? 4.268 -3.644 5.383 1.00 97.12 86 TRP A N 1
ATOM 688 C CA . TRP A 1 86 ? 4.120 -2.232 5.026 1.00 97.12 86 TRP A CA 1
ATOM 689 C C . TRP A 1 86 ? 5.210 -1.802 4.051 1.00 97.12 86 TRP A C 1
ATOM 691 O O . TRP A 1 86 ? 4.903 -1.302 2.974 1.00 97.12 86 TRP A O 1
ATOM 701 N N . ARG A 1 87 ? 6.478 -2.033 4.398 1.00 97.38 87 ARG A N 1
ATOM 702 C CA . ARG A 1 87 ? 7.614 -1.526 3.621 1.00 97.38 87 ARG A CA 1
ATOM 703 C C . ARG A 1 87 ? 7.693 -2.117 2.227 1.00 97.38 87 ARG A C 1
ATOM 705 O O . ARG A 1 87 ? 7.921 -1.388 1.271 1.00 97.38 87 ARG A O 1
ATOM 712 N N . ARG A 1 88 ? 7.396 -3.407 2.080 1.00 98.00 88 ARG A N 1
ATOM 713 C CA . ARG A 1 88 ? 7.294 -4.051 0.761 1.00 98.00 88 ARG A CA 1
ATOM 714 C C . ARG A 1 88 ? 6.179 -3.454 -0.087 1.00 98.00 88 ARG A C 1
ATOM 716 O O . ARG A 1 88 ? 6.389 -3.146 -1.258 1.00 98.00 88 ARG A O 1
ATOM 723 N N . GLY A 1 89 ? 4.996 -3.303 0.509 1.00 98.06 89 GLY A N 1
ATOM 724 C CA . GLY A 1 89 ? 3.829 -2.734 -0.155 1.00 98.06 89 GLY A CA 1
ATOM 725 C C . GLY A 1 89 ? 4.056 -1.282 -0.570 1.00 98.06 89 GLY A C 1
ATOM 726 O O . GLY A 1 89 ? 3.810 -0.925 -1.719 1.00 98.06 89 GLY A O 1
ATOM 727 N N . ALA A 1 90 ? 4.594 -0.469 0.339 1.00 98.06 90 ALA A N 1
ATOM 728 C CA . ALA A 1 90 ? 4.919 0.931 0.113 1.00 98.06 90 ALA A CA 1
ATOM 729 C C . ALA A 1 90 ? 6.023 1.103 -0.938 1.00 98.06 90 ALA A C 1
ATOM 731 O O . ALA A 1 90 ? 5.861 1.917 -1.838 1.00 98.06 90 ALA A O 1
ATOM 732 N N . LEU A 1 91 ? 7.100 0.311 -0.899 1.00 97.75 91 LEU A N 1
ATOM 733 C CA . LEU A 1 91 ? 8.159 0.370 -1.911 1.00 97.75 91 LEU A CA 1
ATOM 734 C C . LEU A 1 91 ? 7.614 0.078 -3.316 1.00 97.75 91 LEU A C 1
ATOM 736 O O . LEU A 1 91 ? 7.919 0.802 -4.262 1.00 97.75 91 LEU A O 1
ATOM 740 N N . LEU A 1 92 ? 6.770 -0.951 -3.452 1.00 97.44 92 LEU A N 1
ATOM 741 C CA . LEU A 1 92 ? 6.118 -1.281 -4.721 1.00 97.44 92 LEU A CA 1
ATOM 742 C C . LEU A 1 92 ? 5.126 -0.206 -5.165 1.00 97.44 92 LEU A C 1
ATOM 744 O O . LEU A 1 92 ? 5.081 0.107 -6.354 1.00 97.44 92 LEU A O 1
ATOM 748 N N . TYR A 1 93 ? 4.362 0.371 -4.234 1.00 97.56 93 TYR A N 1
ATOM 749 C CA . TYR A 1 93 ? 3.496 1.514 -4.512 1.00 97.56 93 TYR A CA 1
ATOM 750 C C . TYR A 1 93 ? 4.310 2.691 -5.057 1.00 97.56 93 TYR A C 1
ATOM 752 O O . TYR A 1 93 ? 4.003 3.173 -6.142 1.00 97.56 93 TYR A O 1
ATOM 760 N N . MET A 1 94 ? 5.368 3.109 -4.353 1.00 96.19 94 MET A N 1
ATOM 761 C CA . MET A 1 94 ? 6.206 4.248 -4.741 1.00 96.19 94 MET A CA 1
ATOM 762 C C . MET A 1 94 ? 6.855 4.005 -6.102 1.00 96.19 94 MET A C 1
ATOM 764 O O . MET A 1 94 ? 6.792 4.868 -6.972 1.00 96.19 94 MET A O 1
ATOM 768 N N . TYR A 1 95 ? 7.381 2.798 -6.329 1.00 93.69 95 TYR A N 1
ATOM 769 C CA . TYR A 1 95 ? 7.914 2.409 -7.628 1.00 93.69 95 TYR A CA 1
ATOM 770 C C . TYR A 1 95 ? 6.855 2.541 -8.731 1.00 93.69 95 TYR A C 1
ATOM 772 O O . TYR A 1 95 ? 7.086 3.240 -9.715 1.00 93.69 95 TYR A O 1
ATOM 780 N N . CYS A 1 96 ? 5.678 1.923 -8.557 1.00 92.88 96 CYS A N 1
ATOM 781 C CA . CYS A 1 96 ? 4.590 1.963 -9.539 1.00 92.88 96 CYS A CA 1
ATOM 782 C C . CYS A 1 96 ? 4.067 3.382 -9.780 1.00 92.88 96 CYS A C 1
ATOM 784 O O . CYS A 1 96 ? 3.757 3.723 -10.918 1.00 92.88 96 CYS A O 1
ATOM 786 N N . HIS A 1 97 ? 3.983 4.195 -8.730 1.00 92.38 97 HIS A N 1
ATOM 787 C CA . HIS A 1 97 ? 3.561 5.586 -8.798 1.00 92.38 97 HIS A CA 1
ATOM 788 C C . HIS A 1 97 ? 4.528 6.392 -9.672 1.00 92.38 97 HIS A C 1
ATOM 790 O O . HIS A 1 97 ? 4.126 6.920 -10.707 1.00 92.38 97 HIS A O 1
ATOM 796 N N . THR A 1 98 ? 5.821 6.386 -9.337 1.00 90.06 98 THR A N 1
ATOM 797 C CA . THR A 1 98 ? 6.840 7.165 -10.051 1.00 90.06 98 THR A CA 1
ATOM 798 C C . THR A 1 98 ? 7.036 6.701 -11.496 1.00 90.06 98 THR A C 1
ATOM 800 O O . THR A 1 98 ? 7.132 7.522 -12.410 1.00 90.06 98 THR A O 1
ATOM 803 N N . VAL A 1 99 ? 7.083 5.388 -11.756 1.00 81.75 99 VAL A N 1
ATOM 804 C CA . VAL A 1 99 ? 7.223 4.891 -13.141 1.00 81.75 99 VAL A CA 1
ATOM 805 C C . VAL A 1 99 ? 5.923 5.011 -13.938 1.00 81.75 99 VAL A C 1
ATOM 807 O O . VAL A 1 99 ? 5.970 5.160 -15.162 1.00 81.75 99 VAL A O 1
ATOM 810 N N . GLY A 1 100 ? 4.773 4.969 -13.260 1.00 74.50 100 GLY A N 1
ATOM 811 C CA . GLY A 1 100 ? 3.447 5.154 -13.840 1.00 74.50 100 GLY A CA 1
ATOM 812 C C . GLY A 1 100 ? 3.224 6.583 -14.329 1.00 74.50 100 GLY A C 1
ATOM 813 O O . GLY A 1 100 ? 2.751 6.770 -15.448 1.00 74.50 100 GLY A O 1
ATOM 814 N N . GLU A 1 101 ? 3.657 7.590 -13.565 1.00 77.44 101 GLU A N 1
ATOM 815 C CA . GLU A 1 101 ? 3.611 9.001 -13.984 1.00 77.44 101 GLU A CA 1
ATOM 816 C C . GLU A 1 101 ? 4.410 9.277 -15.263 1.00 77.44 101 GLU A C 1
ATOM 818 O O . GLU A 1 101 ? 4.074 10.171 -16.038 1.00 77.44 101 GLU A O 1
ATOM 823 N N . ARG A 1 102 ? 5.444 8.475 -15.541 1.00 71.75 102 ARG A N 1
ATOM 824 C CA . ARG A 1 102 ? 6.240 8.603 -16.768 1.00 71.75 102 ARG A CA 1
ATOM 825 C C . ARG A 1 102 ? 5.517 8.074 -18.015 1.00 71.75 102 ARG A C 1
ATOM 827 O O . ARG A 1 102 ? 6.081 8.231 -19.097 1.00 71.75 102 ARG A O 1
ATOM 834 N N . GLU A 1 103 ? 4.332 7.454 -17.875 1.00 65.00 103 GLU A N 1
ATOM 835 C CA . GLU A 1 103 ? 3.414 6.819 -18.861 1.00 65.00 103 GLU A CA 1
ATOM 836 C C . GLU A 1 103 ? 4.023 5.767 -19.811 1.00 65.00 103 GLU A C 1
ATOM 838 O O . GLU A 1 103 ? 3.375 4.804 -20.222 1.00 65.00 103 GLU A O 1
ATOM 843 N N . ARG A 1 104 ? 5.301 5.900 -20.141 1.00 62.72 104 ARG A N 1
ATOM 844 C CA . ARG A 1 104 ? 6.052 5.114 -21.109 1.00 62.72 104 ARG A CA 1
ATOM 845 C C . ARG A 1 104 ? 6.323 3.701 -20.613 1.00 62.72 104 ARG A C 1
ATOM 847 O O . ARG A 1 104 ? 6.361 2.779 -21.417 1.00 62.72 104 ARG A O 1
ATOM 854 N N . TRP A 1 105 ? 6.504 3.526 -19.305 1.00 66.06 105 TRP A N 1
ATOM 855 C CA . TRP A 1 105 ? 6.900 2.241 -18.734 1.00 66.06 105 TRP A CA 1
ATOM 856 C C . TRP A 1 105 ? 5.728 1.255 -18.649 1.00 66.06 105 TRP A C 1
ATOM 858 O O . TRP A 1 105 ? 5.885 0.095 -19.020 1.00 66.06 105 TRP A O 1
ATOM 868 N N . MET A 1 106 ? 4.525 1.745 -18.313 1.00 63.53 106 MET A N 1
ATOM 869 C CA . MET A 1 106 ? 3.286 0.954 -18.372 1.00 63.53 106 MET A CA 1
ATOM 870 C C . MET A 1 106 ? 3.039 0.363 -19.768 1.00 63.53 106 MET A C 1
ATOM 872 O O . MET A 1 106 ? 2.538 -0.749 -19.888 1.00 63.53 106 MET A O 1
ATOM 876 N N . LEU A 1 107 ? 3.408 1.091 -20.828 1.00 66.06 107 LEU A N 1
ATOM 877 C CA . LEU A 1 107 ? 3.242 0.645 -22.214 1.00 66.06 107 LEU A CA 1
ATOM 878 C C . LEU A 1 107 ? 4.350 -0.311 -22.681 1.00 66.06 107 LEU A C 1
ATOM 880 O O . LEU A 1 107 ? 4.109 -1.134 -23.563 1.00 66.06 107 LEU A O 1
ATOM 884 N N . LEU A 1 108 ? 5.561 -0.185 -22.131 1.00 74.56 108 LEU A N 1
ATOM 885 C CA . LEU A 1 108 ? 6.724 -0.977 -22.539 1.00 74.56 108 LEU A CA 1
ATOM 886 C C . LEU A 1 108 ? 6.751 -2.360 -21.882 1.00 74.56 108 LEU A C 1
ATOM 888 O O . LEU A 1 108 ? 7.105 -3.330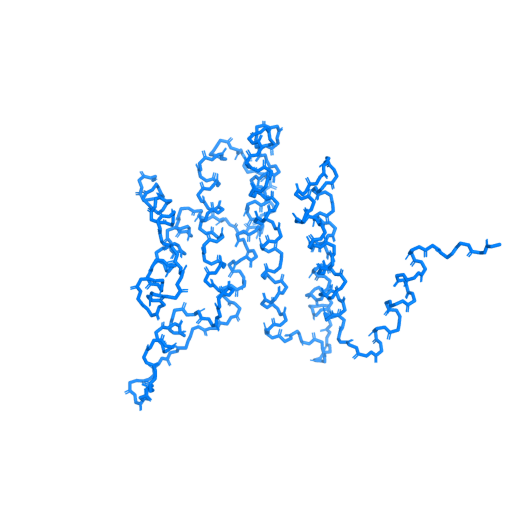 -22.550 1.00 74.56 108 LEU A O 1
ATOM 892 N N . ASP A 1 109 ? 6.361 -2.459 -20.609 1.00 82.69 109 ASP A N 1
ATOM 893 C CA . ASP A 1 109 ? 6.274 -3.735 -19.892 1.00 82.69 109 ASP A CA 1
ATOM 894 C C . ASP A 1 109 ? 5.041 -3.799 -18.965 1.00 82.69 109 ASP A C 1
ATOM 896 O O . ASP A 1 109 ? 5.150 -3.785 -17.732 1.00 82.69 109 ASP A O 1
ATOM 900 N N . PRO A 1 110 ? 3.831 -3.899 -19.549 1.00 84.19 110 PRO A N 1
ATOM 901 C CA . PRO A 1 110 ? 2.585 -3.928 -18.784 1.00 84.19 110 PRO A CA 1
ATOM 902 C C . PRO A 1 110 ? 2.465 -5.163 -17.878 1.00 84.19 110 PRO A C 1
ATOM 904 O O . PRO A 1 110 ? 1.731 -5.141 -16.891 1.00 84.19 110 PRO A O 1
ATOM 907 N N . ARG A 1 111 ? 3.194 -6.247 -18.180 1.00 86.44 111 ARG A N 1
ATOM 908 C CA . ARG A 1 111 ? 3.186 -7.480 -17.380 1.00 86.44 111 ARG A CA 1
ATOM 909 C C . ARG A 1 111 ? 3.925 -7.292 -16.070 1.00 86.44 111 ARG A C 1
ATOM 911 O O . ARG A 1 111 ? 3.389 -7.629 -15.018 1.00 86.44 111 ARG A O 1
ATOM 918 N N . THR A 1 112 ? 5.136 -6.747 -16.135 1.00 88.06 112 THR A N 1
ATOM 919 C CA . THR A 1 112 ? 5.910 -6.458 -14.929 1.00 88.06 112 THR A CA 1
ATOM 920 C C . THR A 1 112 ? 5.204 -5.420 -14.069 1.00 88.06 112 THR A C 1
ATOM 922 O O . THR A 1 112 ? 5.109 -5.608 -12.860 1.00 88.06 112 THR A O 1
ATOM 925 N N . PHE A 1 113 ? 4.634 -4.378 -14.682 1.00 89.81 113 PHE A N 1
ATOM 926 C CA . PHE A 1 113 ? 3.840 -3.391 -13.955 1.00 89.81 113 PHE A CA 1
ATOM 927 C C . PHE A 1 113 ? 2.653 -4.036 -13.223 1.00 89.81 113 PHE A C 1
ATOM 929 O O . PHE A 1 113 ? 2.509 -3.859 -12.016 1.00 89.81 113 PHE A O 1
ATOM 936 N N . HIS A 1 114 ? 1.857 -4.863 -13.910 1.00 90.38 114 HIS A N 1
ATOM 937 C CA . HIS A 1 114 ? 0.746 -5.586 -13.288 1.00 90.38 114 HIS A CA 1
ATOM 938 C C . HIS A 1 114 ? 1.199 -6.485 -12.125 1.00 90.38 114 HIS A C 1
ATOM 940 O O . HIS A 1 114 ? 0.544 -6.510 -11.085 1.00 90.38 114 HIS A O 1
ATOM 946 N N . GLN A 1 115 ? 2.331 -7.182 -12.263 1.00 91.62 115 GLN A N 1
ATOM 947 C CA . GLN A 1 115 ? 2.883 -8.005 -11.183 1.00 91.62 115 GLN A CA 1
ATOM 948 C C . GLN A 1 115 ? 3.281 -7.155 -9.968 1.00 91.62 115 GLN A C 1
ATOM 950 O O . GLN A 1 115 ? 2.917 -7.495 -8.846 1.00 91.62 115 GLN A O 1
ATOM 955 N N . CYS A 1 116 ? 3.954 -6.018 -10.177 1.00 93.56 116 CYS A N 1
ATOM 956 C CA . CYS A 1 116 ? 4.291 -5.090 -9.096 1.00 93.56 116 CYS A CA 1
ATOM 957 C C . CYS A 1 116 ? 3.037 -4.577 -8.369 1.00 93.56 116 CYS A C 1
ATOM 959 O O . CYS A 1 116 ? 3.041 -4.480 -7.140 1.00 93.56 116 CYS A O 1
ATOM 961 N N . LEU A 1 117 ? 1.950 -4.306 -9.105 1.00 94.44 117 LEU A N 1
ATOM 962 C CA . LEU A 1 117 ? 0.664 -3.944 -8.508 1.00 94.44 117 LEU A CA 1
ATOM 963 C C . LEU A 1 117 ? 0.099 -5.078 -7.643 1.00 94.44 117 LEU A C 1
ATOM 965 O O . LEU A 1 117 ? -0.303 -4.841 -6.505 1.00 94.44 117 LEU A O 1
ATOM 969 N N . GLN A 1 118 ? 0.083 -6.309 -8.163 1.00 94.38 118 GLN A N 1
ATOM 970 C CA . GLN A 1 118 ? -0.413 -7.483 -7.440 1.00 94.38 118 GLN A CA 1
ATOM 971 C C . GLN A 1 118 ? 0.366 -7.740 -6.153 1.00 94.38 118 GLN A C 1
ATOM 973 O O . GLN A 1 118 ? -0.242 -7.907 -5.095 1.00 94.38 118 GLN A O 1
ATOM 978 N N . ASP A 1 119 ? 1.694 -7.732 -6.235 1.00 95.44 119 ASP A N 1
ATOM 979 C CA . ASP A 1 119 ? 2.564 -7.976 -5.088 1.00 95.44 119 ASP A CA 1
ATOM 980 C C . ASP A 1 119 ? 2.406 -6.866 -4.043 1.00 95.44 119 ASP A C 1
ATOM 982 O O . ASP A 1 119 ? 2.275 -7.150 -2.851 1.00 95.44 119 ASP A O 1
ATOM 986 N N . GLY A 1 120 ? 2.332 -5.603 -4.476 1.00 97.38 120 GLY A N 1
ATOM 987 C CA . GLY A 1 120 ? 2.150 -4.471 -3.572 1.00 97.38 120 GLY A CA 1
ATOM 988 C C . GLY A 1 120 ? 0.817 -4.536 -2.831 1.00 97.38 120 GLY A C 1
ATOM 989 O O . GLY A 1 120 ? 0.792 -4.434 -1.605 1.00 97.38 120 GLY A O 1
ATOM 990 N N . ILE A 1 121 ? -0.280 -4.809 -3.545 1.00 97.44 121 ILE A N 1
ATOM 991 C CA . ILE A 1 121 ? -1.609 -5.012 -2.946 1.00 97.44 121 ILE A CA 1
ATOM 992 C C . ILE A 1 121 ? -1.582 -6.175 -1.955 1.00 97.44 121 ILE A C 1
ATOM 994 O O . ILE A 1 121 ? -2.101 -6.052 -0.848 1.00 97.44 121 ILE A O 1
ATOM 998 N N . HIS A 1 122 ? -0.963 -7.297 -2.321 1.00 96.19 122 HIS A N 1
ATOM 999 C CA . HIS A 1 122 ? -0.849 -8.458 -1.441 1.00 96.19 122 HIS A CA 1
ATOM 1000 C C . HIS A 1 122 ? -0.136 -8.119 -0.128 1.00 96.19 122 HIS A C 1
ATOM 1002 O O . HIS A 1 122 ? -0.638 -8.455 0.945 1.00 96.19 122 HIS A O 1
ATOM 1008 N N . TYR A 1 123 ? 0.993 -7.409 -0.186 1.00 97.44 123 TYR A N 1
ATOM 1009 C CA . TYR A 1 123 ? 1.719 -7.003 1.017 1.00 97.44 123 TYR A CA 1
ATOM 1010 C C . TYR A 1 123 ? 0.957 -5.970 1.853 1.00 97.44 123 TYR A C 1
ATOM 1012 O O . TYR A 1 123 ? 0.879 -6.125 3.070 1.00 97.44 123 TYR A O 1
ATOM 1020 N N . LEU A 1 124 ? 0.320 -4.973 1.231 1.00 98.12 124 LEU A N 1
ATOM 1021 C CA . LEU A 1 124 ? -0.511 -4.002 1.953 1.00 98.12 124 LEU A CA 1
ATOM 1022 C C . LEU A 1 124 ? -1.710 -4.675 2.633 1.00 98.12 124 LEU A C 1
ATOM 1024 O O . LEU A 1 124 ? -2.032 -4.359 3.775 1.00 98.12 124 LEU A O 1
ATOM 1028 N N . LEU A 1 125 ? -2.344 -5.655 1.985 1.00 96.56 125 LEU A N 1
ATOM 1029 C CA . LEU A 1 125 ? -3.416 -6.430 2.607 1.00 96.56 125 LEU A CA 1
ATOM 1030 C C . LEU A 1 125 ? -2.903 -7.304 3.751 1.00 96.56 125 LEU A C 1
ATOM 1032 O O . LEU A 1 125 ? -3.586 -7.412 4.765 1.00 96.56 125 LEU A O 1
ATOM 1036 N N . LYS A 1 126 ? -1.725 -7.922 3.629 1.00 94.94 126 LYS A N 1
ATOM 1037 C CA . LYS A 1 126 ? -1.112 -8.646 4.751 1.00 94.94 126 LYS A CA 1
ATOM 1038 C C . LYS A 1 126 ? -0.852 -7.717 5.937 1.00 94.94 126 LYS A C 1
ATOM 1040 O O . LYS A 1 126 ? -1.197 -8.077 7.058 1.00 94.94 126 LYS A O 1
ATOM 1045 N N . MET A 1 127 ? -0.318 -6.522 5.686 1.00 95.75 127 MET A N 1
ATOM 1046 C CA . MET A 1 127 ? -0.111 -5.484 6.700 1.00 95.75 127 MET A CA 1
ATOM 1047 C C . MET A 1 127 ? -1.425 -5.125 7.408 1.00 95.75 127 MET A C 1
ATOM 1049 O O . MET A 1 127 ? -1.534 -5.305 8.618 1.00 95.75 127 MET A O 1
ATOM 1053 N N . LEU A 1 128 ? -2.463 -4.759 6.648 1.00 94.94 128 LEU A N 1
ATOM 1054 C CA . LEU A 1 128 ? -3.778 -4.374 7.182 1.00 94.94 128 LEU A CA 1
ATOM 1055 C C . LEU A 1 128 ? -4.481 -5.490 7.975 1.00 94.94 128 LEU A C 1
ATOM 1057 O O . LEU A 1 128 ? -5.315 -5.201 8.827 1.00 94.94 128 LEU A O 1
ATOM 1061 N N . HIS A 1 129 ? -4.168 -6.759 7.701 1.00 93.12 129 HIS A N 1
ATOM 1062 C CA . HIS A 1 129 ? -4.738 -7.912 8.406 1.00 93.12 129 HIS A CA 1
ATOM 1063 C C . HIS A 1 129 ? -3.785 -8.534 9.438 1.00 93.12 129 HIS A C 1
ATOM 1065 O O . HIS A 1 129 ? -4.099 -9.591 9.986 1.00 93.12 129 HIS A O 1
ATOM 1071 N N . THR A 1 130 ? -2.629 -7.916 9.711 1.00 89.12 130 THR A N 1
ATOM 1072 C CA . THR A 1 130 ? -1.665 -8.450 10.688 1.00 89.12 130 THR A CA 1
ATOM 1073 C C . THR A 1 130 ? -2.252 -8.420 12.105 1.00 89.12 130 THR A C 1
ATOM 1075 O O . THR A 1 130 ? -2.056 -9.353 12.883 1.00 89.12 130 THR A O 1
ATOM 1078 N N . ARG A 1 131 ? -3.047 -7.391 12.428 1.00 86.44 131 ARG A N 1
ATOM 1079 C CA . ARG A 1 131 ? -3.783 -7.284 13.695 1.00 86.44 131 ARG A CA 1
ATOM 1080 C C . ARG A 1 131 ? -5.270 -7.549 13.478 1.00 86.44 131 ARG A C 1
ATOM 1082 O O . ARG A 1 131 ? -5.834 -7.225 12.437 1.00 86.44 131 ARG A O 1
ATOM 1089 N N . SER A 1 132 ? -5.922 -8.123 14.487 1.00 79.19 132 SER A N 1
ATOM 1090 C CA . SER A 1 132 ? -7.381 -8.268 14.487 1.00 79.19 132 SER A CA 1
ATOM 1091 C C . SER A 1 132 ? -8.046 -6.963 14.943 1.00 79.19 132 SER A C 1
ATOM 1093 O O . SER A 1 132 ? -7.579 -6.383 15.927 1.00 79.19 132 SER A O 1
ATOM 1095 N N . PRO A 1 133 ? -9.136 -6.509 14.292 1.00 79.81 133 PRO A N 1
ATOM 1096 C CA . PRO A 1 133 ? -9.930 -5.388 14.787 1.00 79.81 133 PRO A CA 1
ATOM 1097 C C . PRO A 1 133 ? -10.427 -5.640 16.212 1.00 79.81 133 PRO A C 1
ATOM 1099 O O . PRO A 1 133 ? -10.745 -6.777 16.576 1.00 79.81 133 PRO A O 1
ATOM 1102 N N . VAL A 1 134 ? -10.506 -4.583 17.018 1.00 77.12 134 VAL A N 1
ATOM 1103 C CA . VAL A 1 134 ? -10.964 -4.707 18.405 1.00 77.12 134 VAL A CA 1
ATOM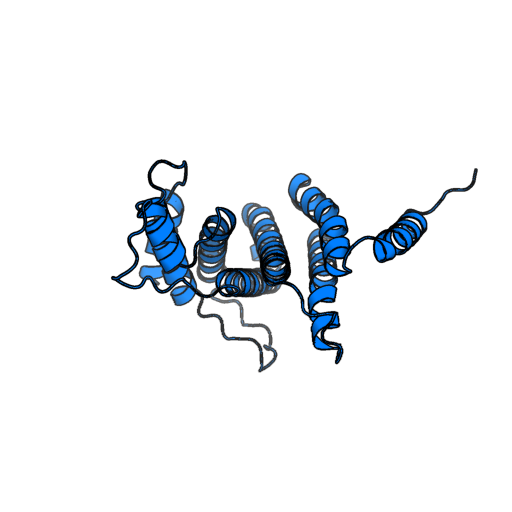 1104 C C . VAL A 1 134 ? -12.486 -4.827 18.409 1.00 77.12 134 VAL A C 1
ATOM 1106 O O . VAL A 1 134 ? -13.179 -3.945 17.910 1.00 77.12 134 VAL A O 1
ATOM 1109 N N . GLN A 1 135 ? -13.012 -5.914 18.976 1.00 73.44 135 GLN A N 1
ATOM 1110 C CA . GLN A 1 135 ? -14.438 -6.007 19.289 1.00 73.44 135 GLN A CA 1
ATOM 1111 C C . GLN A 1 135 ? -14.698 -5.175 20.543 1.00 73.44 135 GLN A C 1
ATOM 1113 O O . GLN A 1 135 ? -14.244 -5.542 21.629 1.00 73.44 135 GLN A O 1
ATOM 1118 N N . LEU A 1 136 ? -15.380 -4.042 20.393 1.00 67.06 136 LEU A N 1
ATOM 1119 C CA . LEU A 1 136 ? -15.791 -3.244 21.540 1.00 67.06 136 LEU A CA 1
ATOM 1120 C C . LEU A 1 136 ? -16.985 -3.932 22.210 1.00 67.06 136 LEU A C 1
ATOM 1122 O O . LEU A 1 136 ? -18.001 -4.188 21.571 1.00 67.06 136 LEU A O 1
ATOM 1126 N N . ASP A 1 137 ? -16.840 -4.277 23.489 1.00 68.38 137 ASP A N 1
ATOM 1127 C CA . ASP A 1 137 ? -17.959 -4.722 24.322 1.00 68.38 137 ASP A CA 1
ATOM 1128 C C . ASP A 1 137 ? -18.778 -3.490 24.737 1.00 68.38 137 ASP A C 1
ATOM 1130 O O . ASP A 1 137 ? -18.206 -2.496 25.194 1.00 68.38 137 ASP A O 1
ATOM 1134 N N . ASP A 1 138 ? -20.108 -3.573 24.644 1.00 60.38 138 ASP A N 1
ATOM 1135 C CA . ASP A 1 138 ? -21.056 -2.537 25.082 1.00 60.38 138 ASP A CA 1
ATOM 1136 C C . ASP A 1 138 ? -20.878 -2.151 26.569 1.00 60.38 138 ASP A C 1
ATOM 1138 O O . ASP A 1 138 ? -21.392 -1.129 27.029 1.00 60.38 138 ASP A O 1
ATOM 1142 N N . GLN A 1 139 ? -20.152 -2.965 27.345 1.00 58.81 139 GLN A N 1
ATOM 1143 C CA . GLN A 1 139 ? -19.844 -2.724 28.757 1.00 58.81 139 GLN A CA 1
ATOM 1144 C C . GLN A 1 139 ? -18.603 -1.846 29.002 1.00 58.81 139 GLN A C 1
ATOM 1146 O O . GLN A 1 139 ? -18.379 -1.424 30.141 1.00 58.81 139 GLN A O 1
ATOM 1151 N N . VAL A 1 140 ? -17.798 -1.545 27.975 1.00 62.19 140 VAL A N 1
ATOM 1152 C CA . VAL A 1 140 ? -16.585 -0.720 28.096 1.00 62.19 140 VAL A CA 1
ATOM 1153 C C . VAL A 1 140 ? -16.827 0.656 27.477 1.00 62.19 140 VAL A C 1
ATOM 1155 O O . VAL A 1 140 ? -16.895 0.818 26.264 1.00 62.19 140 VAL A O 1
ATOM 1158 N N . SER A 1 141 ? -16.929 1.682 28.325 1.00 63.31 141 SER A N 1
ATOM 1159 C CA . SER A 1 141 ? -17.028 3.073 27.869 1.00 63.31 141 SER A CA 1
ATOM 1160 C C . SER A 1 141 ? -15.650 3.602 27.469 1.00 63.31 141 SER A C 1
ATOM 1162 O O . SER A 1 141 ? -14.764 3.755 28.315 1.00 63.31 141 SER A O 1
ATOM 1164 N N . PHE A 1 142 ? -15.469 3.894 26.181 1.00 65.44 142 PHE A N 1
ATOM 1165 C CA . PHE A 1 142 ? -14.287 4.593 25.686 1.00 65.44 142 PHE A CA 1
ATOM 1166 C C . PHE A 1 142 ? -14.441 6.094 25.915 1.00 65.44 142 PHE A C 1
ATOM 1168 O O . PHE A 1 142 ? -15.436 6.697 25.522 1.00 65.44 142 PHE A O 1
ATOM 1175 N N . GLN A 1 143 ? -13.433 6.710 26.534 1.00 69.62 143 GLN A N 1
ATOM 1176 C CA . GLN A 1 143 ? -13.404 8.165 26.716 1.00 69.62 143 GLN A CA 1
ATOM 1177 C C . GLN A 1 143 ? -13.241 8.903 25.381 1.00 69.62 143 GLN A C 1
ATOM 1179 O O . GLN A 1 143 ? -13.786 9.991 25.218 1.00 69.62 143 GLN A O 1
ATOM 1184 N N . ASP A 1 144 ? -12.522 8.297 24.432 1.00 83.81 144 ASP A N 1
ATOM 1185 C CA . ASP A 1 144 ? -12.384 8.785 23.063 1.00 83.81 144 ASP A CA 1
ATOM 1186 C C . ASP A 1 144 ? -13.068 7.823 22.086 1.00 83.81 144 ASP A C 1
ATOM 1188 O O . ASP A 1 144 ? -12.538 6.770 21.719 1.00 83.81 144 ASP A O 1
ATOM 1192 N N . THR A 1 145 ? -14.267 8.207 21.663 1.00 85.31 145 THR A N 1
ATOM 1193 C CA . THR A 1 145 ? -15.074 7.467 20.692 1.00 85.31 145 THR A CA 1
ATOM 1194 C C . THR A 1 145 ? -14.450 7.446 19.297 1.00 85.31 145 THR A C 1
ATOM 1196 O O . THR A 1 145 ? -14.725 6.523 18.533 1.00 85.31 145 THR A O 1
ATOM 1199 N N . SER A 1 146 ? -13.591 8.416 18.960 1.00 88.38 146 SER A N 1
ATOM 1200 C CA . SER A 1 146 ? -12.923 8.477 17.654 1.00 88.38 146 SER A CA 1
ATOM 1201 C C . SER A 1 146 ? -11.835 7.413 17.563 1.00 88.38 146 SER A C 1
ATOM 1203 O O . SER A 1 146 ? -11.804 6.648 16.599 1.00 88.38 146 SER A O 1
ATOM 1205 N N . THR A 1 147 ? -11.004 7.292 18.604 1.00 88.31 147 THR A N 1
ATOM 1206 C CA . THR A 1 147 ? -10.021 6.203 18.718 1.00 88.31 147 THR A CA 1
ATOM 1207 C C . THR A 1 147 ? -10.710 4.838 18.714 1.00 88.31 147 THR A C 1
ATOM 1209 O O . THR A 1 147 ? -10.287 3.937 17.995 1.00 88.31 147 THR A O 1
ATOM 1212 N N . ALA A 1 148 ? -11.810 4.686 19.454 1.00 87.75 148 ALA A N 1
ATOM 1213 C CA . ALA A 1 148 ? -12.576 3.442 19.487 1.00 87.75 148 ALA A CA 1
ATOM 1214 C C . ALA A 1 148 ? -13.089 3.036 18.087 1.00 87.75 148 ALA A C 1
ATOM 1216 O O . ALA A 1 148 ? -12.873 1.905 17.651 1.00 87.75 148 ALA A O 1
ATOM 1217 N N . ALA A 1 149 ? -13.666 3.984 17.341 1.00 91.06 149 ALA A N 1
ATOM 1218 C CA . ALA A 1 149 ? -14.138 3.760 15.975 1.00 91.06 149 ALA A CA 1
ATOM 1219 C C . ALA A 1 149 ? -13.007 3.380 14.999 1.00 91.06 149 ALA A C 1
ATOM 1221 O O . ALA A 1 149 ? -13.223 2.579 14.091 1.00 91.06 149 ALA A O 1
ATOM 1222 N N . LEU A 1 150 ? -11.797 3.924 15.171 1.00 91.88 150 LEU A N 1
ATOM 1223 C CA . LEU A 1 150 ? -10.631 3.536 14.366 1.00 91.88 150 LEU A CA 1
ATOM 1224 C C . LEU A 1 150 ? -10.211 2.087 14.640 1.00 91.88 150 LEU A C 1
ATOM 1226 O O . LEU A 1 150 ? -10.005 1.318 13.699 1.00 91.88 150 LEU A O 1
ATOM 1230 N N . LEU A 1 151 ? -10.165 1.686 15.912 1.00 90.94 151 LEU A N 1
ATOM 1231 C CA . LEU A 1 151 ? -9.788 0.329 16.320 1.00 90.94 151 LEU A CA 1
ATOM 1232 C C . LEU A 1 151 ? -10.790 -0.736 15.840 1.00 90.94 151 LEU A C 1
ATOM 1234 O O . LEU A 1 151 ? -10.374 -1.818 15.421 1.00 90.94 151 LEU A O 1
ATOM 1238 N N . GLU A 1 152 ? -12.091 -0.429 15.824 1.00 89.62 152 GLU A N 1
ATOM 1239 C CA . GLU A 1 152 ? -13.127 -1.295 15.229 1.00 89.62 152 GLU A CA 1
ATOM 1240 C C . GLU A 1 152 ? -12.939 -1.498 13.724 1.00 89.62 152 GLU A C 1
ATOM 1242 O O . GLU A 1 152 ? -13.286 -2.545 13.171 1.00 89.62 152 GLU A O 1
ATOM 1247 N N . LYS A 1 153 ? -12.390 -0.491 13.039 1.00 90.25 153 LYS A N 1
ATOM 1248 C CA . LYS A 1 153 ? -12.051 -0.558 11.613 1.00 90.25 153 LYS A CA 1
ATOM 1249 C C . LYS A 1 153 ? -10.680 -1.185 11.357 1.00 90.25 153 LYS A C 1
ATOM 1251 O O . LYS A 1 153 ? -10.318 -1.345 10.195 1.00 90.25 153 LYS A O 1
ATOM 1256 N N . GLY A 1 154 ? -9.941 -1.558 12.405 1.00 91.44 154 GLY A N 1
ATOM 1257 C CA . GLY A 1 154 ? -8.583 -2.092 12.293 1.00 91.44 154 GLY A CA 1
ATOM 1258 C C . GLY A 1 154 ? -7.544 -1.037 11.899 1.00 91.44 154 GLY A C 1
ATOM 1259 O O . GLY A 1 154 ? -6.542 -1.373 11.277 1.00 91.44 154 GLY A O 1
ATOM 1260 N N . VAL A 1 155 ? -7.783 0.238 12.217 1.00 93.69 155 VAL A N 1
ATOM 1261 C CA . VAL A 1 155 ? -6.856 1.345 11.951 1.00 93.69 155 VAL A CA 1
ATOM 1262 C C . VAL A 1 155 ? -6.138 1.710 13.246 1.00 93.69 155 VAL A C 1
ATOM 1264 O O . VAL A 1 155 ? -6.739 2.270 14.159 1.00 93.69 155 VAL A O 1
ATOM 1267 N N . PHE A 1 156 ? -4.845 1.393 13.323 1.00 91.88 156 PHE A N 1
ATOM 1268 C CA . PHE A 1 156 ? -4.040 1.579 14.540 1.00 91.88 156 PHE A CA 1
ATOM 1269 C C . PHE A 1 156 ? -3.028 2.730 14.440 1.00 91.88 156 PHE A C 1
ATOM 1271 O O . PHE A 1 156 ? -2.425 3.109 15.440 1.00 91.88 156 PHE A O 1
ATOM 1278 N N . SER A 1 157 ? -2.812 3.276 13.242 1.00 93.19 157 SER A N 1
ATOM 1279 C CA . SER A 1 157 ? -1.848 4.351 12.985 1.00 93.19 157 SER A CA 1
ATOM 1280 C C . SER A 1 157 ? -2.115 5.026 11.638 1.00 93.19 157 SER A C 1
ATOM 1282 O O . SER A 1 157 ? -2.808 4.466 10.786 1.00 93.19 157 SER A O 1
ATOM 1284 N N . ASP A 1 158 ? -1.492 6.181 11.403 1.00 94.50 158 ASP A N 1
ATOM 1285 C CA . ASP A 1 158 ? -1.519 6.866 10.101 1.00 94.50 158 ASP A CA 1
ATOM 1286 C C . ASP A 1 158 ? -0.999 5.978 8.958 1.00 94.50 158 ASP A C 1
ATOM 1288 O O . ASP A 1 158 ? -1.446 6.095 7.818 1.00 94.50 158 ASP A O 1
ATOM 1292 N N . ILE A 1 159 ? -0.113 5.023 9.263 1.00 95.31 159 ILE A N 1
ATOM 1293 C CA . ILE A 1 159 ? 0.387 4.048 8.288 1.00 95.31 159 ILE A CA 1
ATOM 1294 C C . ILE A 1 159 ? -0.740 3.142 7.771 1.00 95.31 159 ILE A C 1
ATOM 1296 O O . ILE A 1 159 ? -0.775 2.840 6.582 1.00 95.31 159 ILE A O 1
ATOM 1300 N N . HIS A 1 160 ? -1.710 2.761 8.610 1.00 95.81 160 HIS A N 1
ATOM 1301 C CA . HIS A 1 160 ? -2.881 2.000 8.151 1.00 95.81 160 HIS A CA 1
ATOM 1302 C C . HIS A 1 160 ? -3.749 2.834 7.206 1.00 95.81 160 HIS A C 1
ATOM 1304 O O . HIS A 1 160 ? -4.248 2.327 6.203 1.00 95.81 160 HIS A O 1
ATOM 1310 N N . VAL A 1 161 ? -3.904 4.128 7.499 1.00 97.69 161 VAL A N 1
ATOM 1311 C CA . VAL A 1 161 ? -4.653 5.062 6.648 1.00 97.69 161 VAL A CA 1
ATOM 1312 C C . VAL A 1 161 ? -3.966 5.215 5.285 1.00 97.69 161 VAL A C 1
ATOM 1314 O O . VAL A 1 161 ? -4.634 5.131 4.253 1.00 97.69 161 VAL A O 1
ATOM 1317 N N . LEU A 1 162 ? -2.633 5.337 5.261 1.00 97.81 162 LEU A N 1
ATOM 1318 C CA . LEU A 1 162 ? -1.849 5.330 4.021 1.00 97.81 162 LEU A CA 1
ATOM 1319 C C . LEU A 1 162 ? -1.968 4.002 3.269 1.00 97.81 162 LEU A C 1
ATOM 1321 O O . LEU A 1 162 ? -2.186 4.012 2.061 1.00 97.81 162 LEU A O 1
ATOM 1325 N N . ALA A 1 163 ? -1.889 2.865 3.963 1.00 98.19 163 ALA A N 1
ATOM 1326 C CA . ALA A 1 163 ? -2.016 1.543 3.353 1.00 98.19 163 ALA A CA 1
ATOM 1327 C C . ALA A 1 163 ? -3.375 1.339 2.673 1.00 98.19 163 ALA A C 1
ATOM 1329 O O . ALA A 1 163 ? -3.422 0.789 1.572 1.00 98.19 163 ALA A O 1
ATOM 1330 N N . LEU A 1 164 ? -4.468 1.825 3.274 1.00 98.50 164 LEU A N 1
ATOM 1331 C CA . LEU A 1 164 ? -5.794 1.804 2.649 1.00 98.50 164 LEU A CA 1
ATOM 1332 C C . LEU A 1 164 ? -5.812 2.596 1.334 1.00 98.50 164 LEU A C 1
ATOM 1334 O O . LEU A 1 164 ? -6.316 2.096 0.326 1.00 98.50 164 LEU A O 1
ATOM 1338 N N . MET A 1 165 ? -5.235 3.802 1.332 1.00 98.50 165 MET A N 1
ATOM 1339 C CA . MET A 1 165 ? -5.160 4.649 0.140 1.00 98.50 165 MET A CA 1
ATOM 1340 C C . MET A 1 165 ? -4.287 4.019 -0.952 1.00 98.50 165 MET A C 1
ATOM 1342 O O . MET A 1 165 ? -4.755 3.841 -2.076 1.00 98.50 165 MET A O 1
ATOM 1346 N N . TYR A 1 166 ? -3.057 3.618 -0.614 1.00 98.50 166 TYR A N 1
ATOM 1347 C CA . TYR A 1 166 ? -2.109 3.003 -1.550 1.00 98.50 166 TYR A CA 1
ATOM 1348 C C . TYR A 1 166 ? -2.682 1.725 -2.165 1.00 98.50 166 TYR A C 1
ATOM 1350 O O . TYR A 1 166 ? -2.639 1.540 -3.381 1.00 98.50 166 TYR A O 1
ATOM 1358 N N . CYS A 1 167 ? -3.295 0.865 -1.345 1.00 98.19 167 CYS A N 1
ATOM 1359 C CA . CYS A 1 167 ? -3.927 -0.363 -1.817 1.00 98.19 167 CYS A CA 1
ATOM 1360 C C . CYS A 1 167 ? -5.078 -0.063 -2.790 1.00 98.19 167 CYS A C 1
ATOM 1362 O O . CYS A 1 167 ? -5.218 -0.734 -3.816 1.00 98.19 167 CYS A O 1
ATOM 1364 N N . GLY A 1 168 ? -5.903 0.938 -2.478 1.00 98.25 168 GLY A N 1
ATOM 1365 C CA . GLY A 1 168 ? -7.020 1.352 -3.322 1.00 98.25 168 GLY A CA 1
ATOM 1366 C C . GLY A 1 168 ? -6.575 1.920 -4.666 1.00 98.25 168 GLY A C 1
ATOM 1367 O O . GLY A 1 168 ? -7.125 1.561 -5.708 1.00 98.25 168 GLY A O 1
ATOM 1368 N N . GLU A 1 169 ? -5.544 2.757 -4.653 1.00 97.81 169 GLU A N 1
ATOM 1369 C CA . GLU A 1 169 ? -4.994 3.374 -5.856 1.00 97.81 169 GLU A CA 1
ATOM 1370 C C . GLU A 1 169 ? -4.291 2.359 -6.771 1.00 97.81 169 GLU A C 1
ATOM 1372 O O . GLU A 1 169 ? -4.513 2.365 -7.982 1.00 97.81 169 GLU A O 1
ATOM 1377 N N . MET A 1 170 ? -3.559 1.391 -6.212 1.00 96.88 170 MET A N 1
ATOM 1378 C CA . MET A 1 170 ? -2.992 0.286 -6.999 1.00 96.88 170 MET A CA 1
ATOM 1379 C C . MET A 1 170 ? -4.080 -0.590 -7.633 1.00 96.88 170 MET A C 1
ATOM 1381 O O . MET A 1 170 ? -3.938 -1.003 -8.786 1.00 96.88 170 MET A O 1
ATOM 1385 N N . CYS A 1 171 ? -5.193 -0.846 -6.929 1.00 96.75 171 CYS A N 1
ATOM 1386 C CA . CYS A 1 171 ? -6.345 -1.553 -7.506 1.00 96.75 171 CYS A CA 1
ATOM 1387 C C . CYS A 1 171 ? -6.959 -0.774 -8.677 1.00 96.75 171 CYS A C 1
ATOM 1389 O O . CYS A 1 171 ? -7.307 -1.360 -9.705 1.00 96.75 171 CYS A O 1
ATOM 1391 N N . TYR A 1 172 ? -7.061 0.549 -8.535 1.00 95.88 172 TYR A N 1
ATOM 1392 C CA . TYR A 1 172 ? -7.500 1.439 -9.602 1.00 95.88 172 TYR A CA 1
ATOM 1393 C C . TYR A 1 172 ? -6.560 1.383 -10.815 1.00 95.88 172 TYR A C 1
ATOM 1395 O O . TYR A 1 172 ? -7.035 1.184 -11.933 1.00 95.88 172 TYR A O 1
ATOM 1403 N N . TRP A 1 173 ? -5.239 1.475 -10.624 1.00 94.00 173 TRP A N 1
ATOM 1404 C CA . TRP A 1 173 ? -4.265 1.368 -11.718 1.00 94.00 173 TRP A CA 1
ATOM 1405 C C . TRP A 1 173 ? -4.314 0.009 -12.421 1.00 94.00 173 TRP A C 1
ATOM 1407 O O . TRP A 1 173 ? -4.261 -0.037 -13.652 1.00 94.00 173 TRP A O 1
ATOM 1417 N N . ALA A 1 174 ? -4.484 -1.086 -11.674 1.00 92.19 174 ALA A N 1
ATOM 1418 C CA . ALA A 1 174 ? -4.596 -2.425 -12.249 1.00 92.19 174 ALA A CA 1
ATOM 1419 C C . ALA A 1 174 ? -5.797 -2.519 -13.203 1.00 92.19 174 ALA A C 1
ATOM 1421 O O . ALA A 1 174 ? -5.656 -2.947 -14.349 1.00 92.19 174 ALA A O 1
ATOM 1422 N N . LEU A 1 175 ? -6.969 -2.045 -12.773 1.00 91.75 175 LEU A N 1
ATOM 1423 C CA . LEU A 1 175 ? -8.180 -2.071 -13.599 1.00 91.75 175 LEU A CA 1
ATOM 1424 C C . LEU A 1 175 ? -8.179 -1.029 -14.713 1.00 91.75 175 LEU A C 1
ATOM 1426 O O . LEU A 1 175 ? -8.806 -1.243 -15.746 1.00 91.75 175 LEU A O 1
ATOM 1430 N N . LYS A 1 176 ? -7.494 0.097 -14.535 1.00 90.56 176 LYS A N 1
ATOM 1431 C CA . LYS A 1 176 ? -7.451 1.141 -15.555 1.00 90.56 176 LYS A CA 1
ATOM 1432 C C . LYS A 1 176 ? -6.466 0.839 -16.675 1.00 90.56 176 LYS A C 1
ATOM 1434 O O . LYS A 1 176 ? -6.775 1.117 -17.829 1.00 90.56 176 LYS A O 1
ATOM 1439 N N . TYR A 1 177 ? -5.306 0.277 -16.345 1.00 87.19 177 TYR A N 1
ATOM 1440 C CA 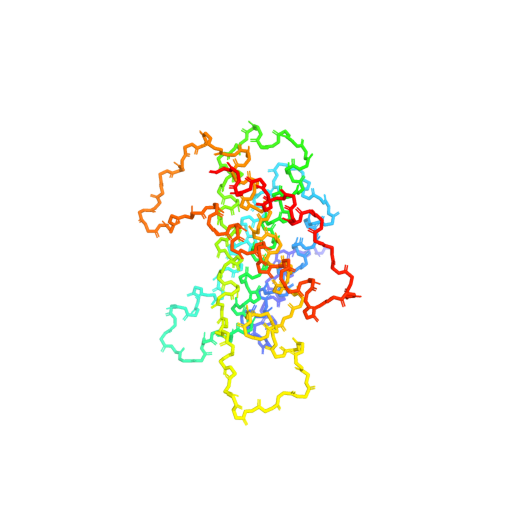. TYR A 1 177 ? -4.187 0.169 -17.283 1.00 87.19 177 TYR A CA 1
ATOM 1441 C C . TYR A 1 177 ? -3.832 -1.267 -17.674 1.00 87.19 177 TYR A C 1
ATOM 1443 O O . TYR A 1 177 ? -3.191 -1.460 -18.701 1.00 87.19 177 TYR A O 1
ATOM 1451 N N . CYS A 1 178 ? -4.256 -2.280 -16.908 1.00 85.25 178 CYS A N 1
ATOM 1452 C CA . CYS A 1 178 ? -3.808 -3.662 -17.111 1.00 85.25 178 CYS A CA 1
ATOM 1453 C C . CYS A 1 178 ? -4.921 -4.645 -17.515 1.00 85.25 178 CYS A C 1
ATOM 1455 O O . CYS A 1 178 ? -4.720 -5.851 -17.406 1.00 85.25 178 CYS A O 1
ATOM 1457 N N . ARG A 1 179 ? -6.087 -4.176 -17.989 1.00 76.00 179 ARG A N 1
ATOM 1458 C CA . ARG A 1 179 ? -7.250 -5.050 -18.288 1.00 76.00 179 ARG A CA 1
ATOM 1459 C C . ARG A 1 179 ? -6.938 -6.206 -19.230 1.00 76.00 179 ARG A C 1
ATOM 1461 O O . ARG A 1 179 ? -7.417 -7.314 -19.015 1.00 76.00 179 ARG A O 1
ATOM 1468 N N . ASP A 1 180 ? -6.145 -5.923 -20.255 1.00 77.12 180 ASP A N 1
ATOM 1469 C CA . ASP A 1 180 ? -5.837 -6.867 -21.330 1.00 77.12 180 ASP A CA 1
ATOM 1470 C C . ASP A 1 180 ? -4.513 -7.608 -21.096 1.00 77.12 180 ASP A C 1
ATOM 1472 O O . ASP A 1 180 ? -4.035 -8.350 -21.957 1.00 77.12 180 ASP A O 1
ATOM 1476 N N . VAL A 1 181 ? -3.884 -7.401 -19.936 1.00 76.62 181 VAL A N 1
ATOM 1477 C CA . VAL A 1 181 ? -2.651 -8.095 -19.581 1.00 76.62 181 VAL A CA 1
ATOM 1478 C C . VAL A 1 181 ? -3.026 -9.506 -19.166 1.00 76.62 181 VAL A C 1
ATOM 1480 O O . VAL A 1 181 ? -3.589 -9.726 -18.095 1.00 76.62 181 VAL A O 1
ATOM 1483 N N . GLU A 1 182 ? -2.710 -10.479 -20.022 1.00 64.81 182 GLU A N 1
ATOM 1484 C CA . GLU A 1 182 ? -2.851 -11.876 -19.631 1.00 64.81 182 GLU A CA 1
ATOM 1485 C C . GLU A 1 182 ? -2.048 -12.115 -18.347 1.00 64.81 182 GLU A C 1
ATOM 1487 O O . GLU A 1 182 ? -0.862 -11.754 -18.297 1.00 64.81 182 GLU A O 1
ATOM 1492 N N . PRO A 1 183 ? -2.664 -12.715 -17.311 1.00 57.69 183 PRO A N 1
ATOM 1493 C CA . PRO A 1 183 ? -1.939 -13.041 -16.101 1.00 57.69 183 PRO A CA 1
ATOM 1494 C C . PRO A 1 183 ? -0.733 -13.899 -16.483 1.00 57.69 183 PRO A C 1
ATOM 1496 O O . PRO A 1 183 ? -0.839 -14.807 -17.319 1.00 57.69 183 PRO A O 1
ATOM 1499 N N . HIS A 1 184 ? 0.421 -13.631 -15.863 1.00 58.25 184 HIS A N 1
ATOM 1500 C CA . HIS A 1 184 ? 1.529 -14.581 -15.905 1.00 58.25 184 HIS A CA 1
ATOM 1501 C C . HIS A 1 184 ? 0.955 -15.956 -15.547 1.00 58.25 184 HIS A C 1
ATOM 1503 O O . HIS A 1 184 ? 0.018 -16.006 -14.751 1.00 58.25 184 HIS A O 1
ATOM 1509 N N . LYS A 1 185 ? 1.457 -17.057 -16.134 1.00 49.56 185 LYS A N 1
ATOM 1510 C CA . LYS A 1 185 ? 1.121 -18.412 -15.660 1.00 49.56 185 LYS A CA 1
ATOM 1511 C C . LYS A 1 185 ? 1.339 -18.424 -14.153 1.00 49.56 185 LYS A C 1
ATOM 1513 O O . LYS A 1 185 ? 2.482 -18.511 -13.713 1.00 49.56 185 LYS A O 1
ATOM 1518 N N . ALA A 1 186 ? 0.258 -18.204 -13.418 1.00 49.69 186 ALA A N 1
ATOM 1519 C CA . ALA A 1 186 ? 0.304 -18.008 -11.997 1.00 49.69 186 ALA A CA 1
ATOM 1520 C C . ALA A 1 186 ? 0.860 -19.304 -11.436 1.00 49.69 186 ALA A C 1
ATOM 1522 O O . ALA A 1 186 ? 0.501 -20.387 -11.917 1.00 49.69 186 ALA A O 1
ATOM 1523 N N . ASP A 1 187 ? 1.733 -19.203 -10.440 1.00 51.47 187 ASP A N 1
ATOM 1524 C CA . ASP A 1 187 ? 1.846 -20.314 -9.513 1.00 51.47 187 ASP A CA 1
ATOM 1525 C C . ASP A 1 187 ? 0.402 -20.676 -9.110 1.00 51.47 187 ASP A C 1
ATOM 1527 O O . ASP A 1 187 ? -0.339 -19.774 -8.712 1.00 51.47 187 ASP A O 1
ATOM 1531 N N . PRO A 1 188 ? -0.062 -21.928 -9.276 1.00 50.12 188 PRO A N 1
ATOM 1532 C CA . PRO A 1 188 ? -1.422 -22.322 -8.911 1.00 50.12 188 PRO A CA 1
ATOM 1533 C C . PRO A 1 188 ? -1.818 -21.944 -7.474 1.00 50.12 188 PRO A C 1
ATOM 1535 O O . PRO A 1 188 ? -3.002 -21.981 -7.143 1.00 50.12 188 PRO A O 1
ATOM 1538 N N . GLN A 1 189 ? -0.839 -21.608 -6.628 1.00 49.38 189 GLN A N 1
ATOM 1539 C CA . GLN A 1 189 ? -1.017 -21.158 -5.252 1.00 49.38 189 GLN A CA 1
ATOM 1540 C C . GLN A 1 189 ? -1.158 -19.637 -5.074 1.00 49.38 189 GLN A C 1
ATOM 1542 O O . GLN A 1 189 ? -1.496 -19.208 -3.969 1.00 49.38 189 GLN A O 1
ATOM 1547 N N . SER A 1 190 ? -0.919 -18.802 -6.096 1.00 53.56 190 SER A N 1
ATOM 1548 C CA . SER A 1 190 ? -1.035 -17.352 -5.920 1.00 53.56 190 SER A CA 1
ATOM 1549 C C . SER A 1 190 ? -2.510 -16.937 -5.782 1.00 53.56 190 SER A C 1
ATOM 1551 O O . SER A 1 190 ? -3.366 -17.360 -6.568 1.00 53.56 190 SER A O 1
ATOM 1553 N N . PRO A 1 191 ? -2.860 -16.144 -4.751 1.00 59.12 191 PRO A N 1
ATOM 1554 C CA . PRO A 1 191 ? -4.242 -15.763 -4.514 1.00 59.12 191 PRO A CA 1
ATOM 1555 C C . PRO A 1 191 ? -4.762 -14.930 -5.685 1.00 59.12 191 PRO A C 1
ATOM 1557 O O . PRO A 1 191 ? -4.144 -13.953 -6.112 1.00 59.12 191 PRO A O 1
ATOM 1560 N N . LYS A 1 192 ? -5.934 -15.304 -6.202 1.00 72.69 192 LYS A N 1
ATOM 1561 C CA . LYS A 1 192 ? -6.607 -14.531 -7.242 1.00 72.69 192 LYS A CA 1
ATOM 1562 C C . LYS A 1 192 ? -7.101 -13.216 -6.638 1.00 72.69 192 LYS A C 1
ATOM 1564 O O . LYS A 1 192 ? -8.089 -13.191 -5.909 1.00 72.69 192 LYS A O 1
ATOM 1569 N N . ILE A 1 193 ? -6.391 -12.130 -6.927 1.00 81.69 193 ILE A N 1
ATOM 1570 C CA . ILE A 1 193 ? -6.738 -10.791 -6.447 1.00 81.69 193 ILE A CA 1
ATOM 1571 C C . ILE A 1 193 ? -7.952 -10.280 -7.228 1.00 81.69 193 ILE A C 1
ATOM 1573 O O . ILE A 1 193 ? -7.923 -10.150 -8.451 1.00 81.69 193 ILE A O 1
ATOM 1577 N N . HIS A 1 194 ? -9.025 -9.974 -6.505 1.00 91.12 194 HIS A N 1
ATOM 1578 C CA . HIS A 1 194 ? -10.214 -9.321 -7.040 1.00 91.12 194 HIS A CA 1
ATOM 1579 C C . HIS A 1 194 ? -10.065 -7.803 -6.885 1.00 91.12 194 HIS A C 1
ATOM 1581 O O . HIS A 1 194 ? -10.579 -7.223 -5.931 1.00 91.12 194 HIS A O 1
ATOM 1587 N N . PHE A 1 195 ? -9.324 -7.164 -7.802 1.00 93.81 195 PHE A N 1
ATOM 1588 C CA . PHE A 1 195 ? -8.946 -5.744 -7.695 1.00 93.81 195 PHE A CA 1
ATOM 1589 C C . PHE A 1 195 ? -10.128 -4.815 -7.421 1.00 93.81 195 PHE A C 1
ATOM 1591 O O . PHE A 1 195 ? -10.019 -3.918 -6.593 1.00 93.81 195 PHE A O 1
ATOM 1598 N N . LYS A 1 196 ? -11.267 -5.047 -8.081 1.00 95.56 196 LYS A N 1
ATOM 1599 C CA . LYS A 1 196 ? -12.475 -4.238 -7.900 1.00 95.56 196 LYS A CA 1
ATOM 1600 C C . LYS A 1 196 ? -12.984 -4.319 -6.464 1.00 95.56 196 LYS A C 1
ATOM 1602 O O . LYS A 1 196 ? -13.092 -3.299 -5.795 1.00 95.56 196 LYS A O 1
ATOM 1607 N N . ASP A 1 197 ? -13.247 -5.532 -5.987 1.00 95.88 197 ASP A N 1
ATOM 1608 C CA . ASP A 1 197 ? -13.829 -5.766 -4.663 1.00 95.88 197 ASP A CA 1
ATOM 1609 C C . ASP A 1 197 ? -12.895 -5.275 -3.551 1.00 95.88 197 ASP A C 1
ATOM 1611 O O . ASP A 1 197 ? -13.333 -4.630 -2.597 1.00 95.88 197 ASP A O 1
ATOM 1615 N N . ILE A 1 198 ? -11.592 -5.532 -3.704 1.00 96.94 198 ILE A N 1
ATOM 1616 C CA . ILE A 1 198 ? -10.559 -5.058 -2.781 1.00 96.94 198 ILE A CA 1
ATOM 1617 C C . ILE A 1 198 ? -10.503 -3.532 -2.793 1.00 96.94 198 ILE A C 1
ATOM 1619 O O . ILE A 1 198 ? -10.621 -2.922 -1.733 1.00 96.94 198 ILE A O 1
ATOM 1623 N N . GLY A 1 199 ? -10.368 -2.922 -3.973 1.00 97.88 199 GLY A N 1
ATOM 1624 C CA . GLY A 1 199 ? -10.248 -1.477 -4.142 1.00 97.88 199 GLY A CA 1
ATOM 1625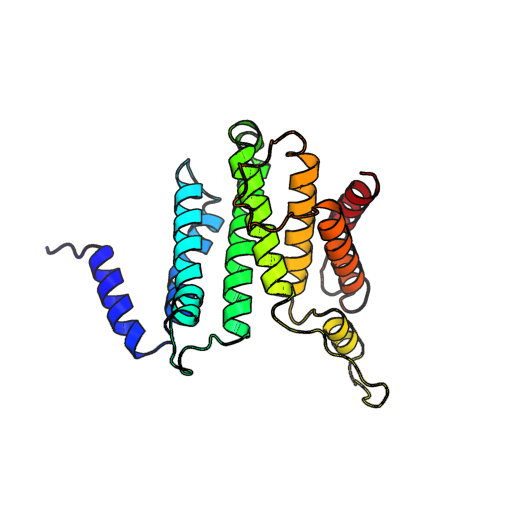 C C . GLY A 1 199 ? -11.454 -0.723 -3.587 1.00 97.88 199 GLY A C 1
ATOM 1626 O O . GLY A 1 199 ? -11.281 0.230 -2.830 1.00 97.88 199 GLY A O 1
ATOM 1627 N N . VAL A 1 200 ? -12.674 -1.191 -3.879 1.00 98.31 200 VAL A N 1
ATOM 1628 C CA . VAL A 1 200 ? -13.909 -0.627 -3.312 1.00 98.31 200 VAL A CA 1
ATOM 1629 C C . VAL A 1 200 ? -13.882 -0.713 -1.790 1.00 98.31 200 VAL A C 1
ATOM 1631 O O . VAL A 1 200 ? -14.087 0.298 -1.125 1.00 98.31 200 VAL A O 1
ATOM 1634 N N . LYS A 1 201 ? -13.576 -1.890 -1.229 1.00 97.62 201 LYS A N 1
ATOM 1635 C CA . LYS A 1 201 ? -13.563 -2.097 0.224 1.00 97.62 201 LYS A CA 1
ATOM 1636 C C . LYS A 1 201 ? -12.564 -1.177 0.934 1.00 97.62 201 LYS A C 1
ATOM 1638 O O . LYS A 1 201 ? -12.921 -0.554 1.937 1.00 97.62 201 LYS A O 1
ATOM 1643 N N . VAL A 1 202 ? -11.319 -1.105 0.457 1.00 98.06 202 VAL A N 1
ATOM 1644 C CA . VAL A 1 202 ? -10.270 -0.317 1.129 1.00 98.06 202 VAL A CA 1
ATOM 1645 C C . VAL A 1 202 ? -10.492 1.188 0.974 1.00 98.06 202 VAL A C 1
ATOM 1647 O O . VAL A 1 202 ? -10.315 1.913 1.949 1.00 98.06 202 VAL A O 1
ATOM 1650 N N . LEU A 1 203 ? -10.973 1.659 -0.184 1.00 98.56 203 LEU A N 1
ATOM 1651 C CA . LEU A 1 203 ? -11.287 3.076 -0.393 1.00 98.56 203 LEU A CA 1
ATOM 1652 C C . LEU A 1 203 ? -12.554 3.514 0.350 1.00 98.56 203 LEU A C 1
ATOM 1654 O O . LEU A 1 203 ? -12.555 4.598 0.926 1.00 98.56 203 LEU A O 1
ATOM 1658 N N . ASP A 1 204 ? -13.608 2.688 0.401 1.00 98.25 204 ASP A N 1
ATOM 1659 C CA . ASP A 1 204 ? -14.783 2.978 1.242 1.00 98.25 204 ASP A CA 1
ATOM 1660 C C . ASP A 1 204 ? -14.367 3.074 2.723 1.00 98.25 204 ASP A C 1
ATOM 1662 O O . ASP A 1 204 ? -14.811 3.975 3.438 1.00 98.25 204 ASP A O 1
ATOM 1666 N N . THR A 1 205 ? -13.465 2.194 3.179 1.00 98.00 205 THR A N 1
ATOM 1667 C CA . THR A 1 205 ? -12.917 2.251 4.545 1.00 98.00 205 THR A CA 1
ATOM 1668 C C . THR A 1 205 ? -12.101 3.526 4.769 1.00 98.00 205 THR A C 1
ATOM 1670 O O . THR A 1 205 ? -12.346 4.217 5.754 1.00 98.00 205 THR A O 1
ATOM 1673 N N . TYR A 1 206 ? -11.194 3.873 3.848 1.00 98.50 206 TYR A N 1
ATOM 1674 C CA . TYR A 1 206 ? -10.398 5.106 3.888 1.00 98.50 206 TYR A CA 1
ATOM 1675 C C . TYR A 1 206 ? -11.281 6.354 4.000 1.00 98.50 206 TYR A C 1
ATOM 1677 O O . TYR A 1 206 ? -11.127 7.150 4.923 1.00 98.50 206 TYR A O 1
ATOM 1685 N N . VAL A 1 207 ? -12.262 6.499 3.103 1.00 98.38 207 VAL A N 1
ATOM 1686 C CA . VAL A 1 207 ? -13.189 7.639 3.117 1.00 98.38 207 VAL A CA 1
ATOM 1687 C C . VAL A 1 207 ? -13.966 7.676 4.433 1.00 98.38 207 VAL A C 1
ATOM 1689 O O . VAL A 1 207 ? -14.072 8.735 5.048 1.00 98.38 207 VAL A O 1
ATOM 1692 N N . GLY A 1 208 ? -14.454 6.526 4.904 1.00 97.88 208 GLY A N 1
ATOM 1693 C CA . GLY A 1 208 ? -15.186 6.429 6.164 1.00 97.88 208 GLY A CA 1
ATOM 1694 C C . GLY A 1 208 ? -14.375 6.876 7.383 1.00 97.88 208 GLY A C 1
ATOM 1695 O O . GLY A 1 208 ? -14.917 7.566 8.246 1.00 97.88 208 GLY A O 1
ATOM 1696 N N . VAL A 1 209 ? -13.086 6.524 7.462 1.00 97.38 209 VAL A N 1
ATOM 1697 C CA . VAL A 1 209 ? -12.236 6.943 8.590 1.00 97.38 209 VAL A CA 1
ATOM 1698 C C . VAL A 1 209 ? -11.801 8.405 8.479 1.00 97.38 209 VAL A C 1
ATOM 1700 O O . VAL A 1 209 ? -11.835 9.118 9.480 1.00 97.38 209 VAL A O 1
ATOM 1703 N N . CYS A 1 210 ? -11.465 8.882 7.276 1.00 97.69 210 CYS A N 1
ATOM 1704 C CA . CYS A 1 210 ? -11.016 10.256 7.037 1.00 97.69 210 CYS A CA 1
ATOM 1705 C C . CYS A 1 210 ? -12.130 11.298 7.218 1.00 97.69 210 CYS A C 1
ATOM 1707 O O . CYS A 1 210 ? -11.870 12.383 7.730 1.00 97.69 210 CYS A O 1
ATOM 1709 N N . GLU A 1 211 ? -13.368 10.983 6.826 1.00 97.12 211 GLU A N 1
ATOM 1710 C CA . GLU A 1 211 ? -14.518 11.894 6.984 1.00 97.12 211 GLU A CA 1
ATOM 1711 C C . GLU A 1 211 ? -15.271 11.700 8.301 1.00 97.12 211 GLU A C 1
ATOM 1713 O O . GLU A 1 211 ? -16.142 12.505 8.625 1.00 97.12 211 GLU A O 1
ATOM 1718 N N . GLY A 1 212 ? -14.946 10.643 9.046 1.00 95.69 212 GLY A N 1
ATOM 1719 C CA . GLY A 1 212 ? -15.489 10.364 10.370 1.00 95.69 212 GLY A CA 1
ATOM 1720 C C . GLY A 1 212 ? -14.468 10.664 11.472 1.00 95.69 212 GLY A C 1
ATOM 1721 O O . GLY A 1 212 ? -14.202 11.833 11.747 1.00 95.69 212 GLY A O 1
ATOM 1722 N N . PRO A 1 213 ? -13.893 9.638 12.127 1.00 94.94 213 PRO A N 1
ATOM 1723 C CA . PRO A 1 213 ? -13.035 9.810 13.303 1.00 94.94 213 PRO A CA 1
ATOM 1724 C C . PRO A 1 213 ? -11.777 10.668 13.075 1.00 94.94 213 PRO A C 1
ATOM 1726 O O . PRO A 1 213 ? -11.244 11.211 14.038 1.00 94.94 213 PRO A O 1
ATOM 1729 N N . LEU A 1 214 ? -11.302 10.818 11.833 1.00 95.12 214 LEU A N 1
ATOM 1730 C CA . LEU A 1 214 ? -10.137 11.649 11.493 1.00 95.12 214 LEU A CA 1
ATOM 1731 C C . LEU A 1 214 ? -10.509 12.983 10.831 1.00 95.12 214 LEU A C 1
ATOM 1733 O O . LEU A 1 214 ? -9.640 13.657 10.268 1.00 95.12 214 LEU A O 1
ATOM 1737 N N . GLN A 1 215 ? -11.780 13.389 10.878 1.00 95.25 215 GLN A N 1
ATOM 1738 C CA . GLN A 1 215 ? -12.216 14.627 10.244 1.00 95.25 215 GLN A CA 1
ATOM 1739 C C . GLN A 1 215 ? -11.408 15.827 10.765 1.00 95.25 215 GLN A C 1
ATOM 1741 O O . GLN A 1 215 ? -11.294 16.061 11.966 1.00 95.25 215 GLN A O 1
ATOM 1746 N N . GLY A 1 216 ? -10.851 16.612 9.839 1.00 91.69 216 GLY A N 1
ATOM 1747 C CA . GLY A 1 216 ? -10.042 17.790 10.164 1.00 91.69 216 GLY A CA 1
ATOM 1748 C C . GLY A 1 216 ? -8.565 17.505 10.461 1.00 91.69 216 GLY A C 1
ATOM 1749 O O . GLY A 1 216 ? -7.816 18.456 10.659 1.00 91.69 216 GLY A O 1
ATOM 1750 N N . GLN A 1 217 ? -8.115 16.245 10.411 1.00 91.12 217 GLN A N 1
ATOM 1751 C CA . GLN A 1 217 ? -6.712 15.856 10.640 1.00 91.12 217 GLN A CA 1
ATOM 1752 C C . GLN A 1 217 ? -5.831 15.932 9.374 1.00 91.12 217 GLN A C 1
ATOM 1754 O O . GLN A 1 217 ? -4.785 15.299 9.296 1.00 91.12 217 GLN A O 1
ATOM 1759 N N . GLY A 1 218 ? -6.249 16.686 8.350 1.00 92.25 218 GLY A N 1
ATOM 1760 C CA . GLY A 1 218 ? -5.448 16.932 7.140 1.00 92.25 218 GLY A CA 1
ATOM 1761 C C . GLY A 1 218 ? -5.520 15.860 6.043 1.00 92.25 218 GLY A C 1
ATOM 1762 O O . GLY A 1 218 ? -4.872 16.018 5.011 1.00 92.25 218 GLY A O 1
ATOM 1763 N N . TRP A 1 219 ? -6.327 14.810 6.211 1.00 95.44 219 TRP A N 1
ATOM 1764 C CA . TRP A 1 219 ? -6.549 13.789 5.180 1.00 95.44 219 TRP A CA 1
ATOM 1765 C C . TRP A 1 219 ? -7.530 14.264 4.097 1.00 95.44 219 TRP A C 1
ATOM 1767 O O . TRP A 1 219 ? -8.624 14.734 4.412 1.00 95.44 219 TRP A O 1
ATOM 1777 N N . SER A 1 220 ? -7.163 14.112 2.819 1.00 95.94 220 SER A N 1
ATOM 1778 C CA . SER A 1 220 ? -8.040 14.421 1.677 1.00 95.94 220 SER A CA 1
ATOM 1779 C C . SER A 1 220 ? -8.680 13.159 1.108 1.00 95.94 220 SER A C 1
ATOM 1781 O O . SER A 1 220 ? -8.000 12.183 0.810 1.00 95.94 220 SER A O 1
ATOM 1783 N N . THR A 1 221 ? -9.990 13.203 0.874 1.00 97.94 221 THR A N 1
ATOM 1784 C CA . THR A 1 221 ? -10.757 12.096 0.282 1.00 97.94 221 THR A CA 1
ATOM 1785 C C . THR A 1 221 ? -11.090 12.301 -1.193 1.00 97.94 221 THR A C 1
ATOM 1787 O O . THR A 1 221 ? -11.689 11.420 -1.810 1.00 97.94 221 THR A O 1
ATOM 1790 N N . ASP A 1 222 ? -10.682 13.422 -1.792 1.00 97.81 222 ASP A N 1
ATOM 1791 C CA . ASP A 1 222 ? -11.095 13.798 -3.147 1.00 97.81 222 ASP A CA 1
ATOM 1792 C C . ASP A 1 222 ? -10.644 12.779 -4.198 1.00 97.81 222 ASP A C 1
ATOM 1794 O O . ASP A 1 222 ? -11.434 12.370 -5.053 1.00 97.81 222 ASP A O 1
ATOM 1798 N N . ASN A 1 223 ? -9.379 12.344 -4.140 1.00 96.75 223 ASN A N 1
ATOM 1799 C CA . ASN A 1 223 ? -8.859 11.346 -5.079 1.00 96.75 223 ASN A CA 1
ATOM 1800 C C . ASN A 1 223 ? -9.464 9.959 -4.809 1.00 96.75 223 ASN A C 1
ATOM 1802 O O . ASN A 1 223 ? -9.931 9.295 -5.735 1.00 96.75 223 ASN A O 1
ATOM 1806 N N . ALA A 1 224 ? -9.548 9.565 -3.533 1.00 98.12 224 ALA A N 1
ATOM 1807 C CA . ALA A 1 224 ? -10.158 8.303 -3.117 1.00 98.12 224 ALA A CA 1
ATOM 1808 C C . ALA A 1 224 ? -11.595 8.164 -3.643 1.00 98.12 224 ALA A C 1
ATOM 1810 O O . ALA A 1 224 ? -11.943 7.139 -4.224 1.00 98.12 224 ALA A O 1
ATOM 1811 N N . LYS A 1 225 ? -12.412 9.218 -3.529 1.00 98.44 225 LYS A N 1
ATOM 1812 C CA . LYS A 1 225 ? -13.793 9.242 -4.031 1.00 98.44 225 LYS A C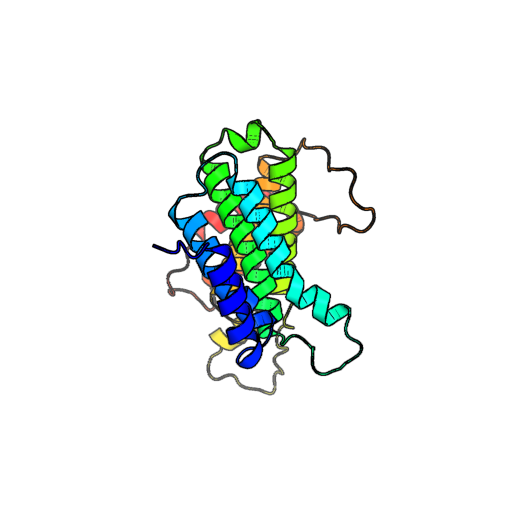A 1
ATOM 1813 C C . LYS A 1 225 ? -13.880 9.111 -5.552 1.00 98.44 225 LYS A C 1
ATOM 1815 O O . LYS A 1 225 ? -14.746 8.387 -6.038 1.00 98.44 225 LYS A O 1
ATOM 1820 N N . LYS A 1 226 ? -12.984 9.760 -6.305 1.00 98.06 226 LYS A N 1
ATOM 1821 C CA . LYS A 1 226 ? -12.929 9.637 -7.776 1.00 98.06 226 LYS A CA 1
ATOM 1822 C C . LYS A 1 226 ? -12.595 8.212 -8.212 1.00 98.06 226 LYS A C 1
ATOM 1824 O O . LYS A 1 226 ? -13.262 7.665 -9.087 1.00 98.06 226 LYS A O 1
ATOM 1829 N N . MET A 1 227 ? -11.589 7.601 -7.589 1.00 98.06 227 MET A N 1
ATOM 1830 C CA . MET A 1 227 ? -11.218 6.212 -7.877 1.00 98.06 227 MET A CA 1
ATOM 1831 C C . MET A 1 227 ? -12.327 5.243 -7.473 1.00 98.06 227 MET A C 1
ATOM 1833 O O . MET A 1 227 ? -12.668 4.345 -8.233 1.00 98.06 227 MET A O 1
ATOM 1837 N N . LEU A 1 228 ? -12.941 5.453 -6.311 1.00 97.19 228 LEU A N 1
ATOM 1838 C CA . LEU A 1 228 ? -14.055 4.647 -5.828 1.00 97.19 228 LEU A CA 1
ATOM 1839 C C . LEU A 1 228 ? -15.268 4.713 -6.765 1.00 97.19 228 LEU A C 1
ATOM 1841 O O . LEU A 1 228 ? -15.904 3.689 -7.000 1.00 97.19 228 LEU A O 1
ATOM 1845 N N . GLN A 1 229 ? -15.577 5.892 -7.312 1.00 97.38 229 GLN A N 1
ATOM 1846 C CA . GLN A 1 229 ? -16.619 6.039 -8.326 1.00 97.38 229 GLN A CA 1
ATOM 1847 C C . GLN A 1 229 ? -16.297 5.185 -9.558 1.00 97.38 229 GLN A C 1
ATOM 1849 O O . GLN A 1 229 ? -17.125 4.375 -9.959 1.00 97.38 229 GLN A O 1
ATOM 1854 N N . TYR A 1 230 ? -15.078 5.302 -10.092 1.00 96.69 230 TYR A N 1
ATOM 1855 C CA . TYR A 1 230 ? -14.630 4.490 -11.224 1.00 96.69 230 TYR A CA 1
ATOM 1856 C C . TYR A 1 230 ? -14.764 2.986 -10.944 1.00 96.69 230 TYR A C 1
ATOM 1858 O O . TYR A 1 230 ? -15.360 2.255 -11.727 1.00 96.69 230 TYR A O 1
ATOM 1866 N N . LEU A 1 231 ? -14.280 2.520 -9.789 1.00 95.81 231 LEU A N 1
ATOM 1867 C CA . LEU A 1 231 ? -14.338 1.106 -9.410 1.00 95.81 231 LEU A CA 1
ATOM 1868 C C . LEU A 1 231 ? -15.769 0.575 -9.234 1.00 95.81 231 LEU A C 1
ATOM 1870 O O . LEU A 1 231 ? -15.982 -0.627 -9.367 1.00 95.81 231 LEU A O 1
ATOM 1874 N N . LYS A 1 232 ? -16.739 1.437 -8.907 1.00 92.94 232 LYS A N 1
ATOM 1875 C CA . LYS A 1 232 ? -18.160 1.070 -8.776 1.00 92.94 232 LYS A CA 1
ATOM 1876 C C . LYS A 1 232 ? -18.893 1.028 -10.123 1.00 92.94 232 LYS A C 1
ATOM 1878 O O . LYS A 1 232 ? -19.942 0.391 -10.193 1.00 92.94 232 LYS A O 1
ATOM 1883 N N . GLU A 1 233 ? -18.376 1.719 -11.138 1.00 90.25 233 GLU A N 1
ATOM 1884 C CA . GLU A 1 233 ? -18.941 1.782 -12.496 1.00 90.25 233 GLU A CA 1
ATOM 1885 C C . GLU A 1 233 ? -18.415 0.673 -13.425 1.00 90.25 233 GLU A C 1
ATOM 1887 O O . GLU A 1 233 ? -19.123 0.275 -14.353 1.00 90.25 233 GLU A O 1
ATOM 1892 N N . GLU A 1 234 ? -17.212 0.151 -13.156 1.00 70.31 234 GLU A N 1
ATOM 1893 C CA . GLU A 1 234 ? -16.756 -1.165 -13.652 1.00 70.31 234 GLU A CA 1
ATOM 1894 C C . GLU A 1 234 ? -17.611 -2.310 -13.096 1.00 70.31 234 GLU A C 1
ATOM 1896 O O . GLU A 1 234 ? -17.382 -3.502 -13.409 1.00 70.31 234 GLU A O 1
#

pLDDT: mean 82.47, std 17.62, range [32.25, 98.56]

Foldseek 3Di:
DDDDDPVNVVVVVLVVVVVPDDLLVVLVVVLVVVLVVCLVVLQDDPCSVVSLVVNLVSLCVLVVVLVPDPDPVSPDDLVSLLVSLLSNLVSLLSNLVSVVVVVVVCVVCVQVSLVSLLSSLVSLVCNLVSDDQDDDDPPDDDPQVLCNVCSNLSHDDVSNLVSLVSSLVSLLCCVPRVVPPDHDVDPPPRDDDPSLVSNLVSLVSSCCSDVPSVDPVPDDSPVSVVSNVVSVVD

Sequence (234 aa):
MATISLHVIREVMIAAWFYLSSPAQAVLDITYYEENLLVDEEFPGDDSLQKVRELLEMLSEPERLSGESQRQDLVLDVEVQECLHWRRGALLYMYCHTVGERERWMLLDPRTFHQCLQDGIHYLLKMLHTRSPVQLDDQVSFQDTSTAALLEKGVFSDIHVLALMYCGEMCYWALKYCRDVEPHKADPQSPKIHFKDIGVKVLDTYVGVCEGPLQGQGWSTDNAKKMLQYLKEE